Protein AF-A0A958R4K8-F1 (afdb_monomer)

Solvent-accessible surface area (backbone atoms only — not comparable to full-atom values): 10611 Å² total; per-residue (Å²): 131,87,79,42,41,36,29,40,21,51,56,88,46,63,54,36,25,43,42,37,72,77,42,70,86,44,45,66,42,22,68,93,76,75,26,46,54,85,38,70,68,28,29,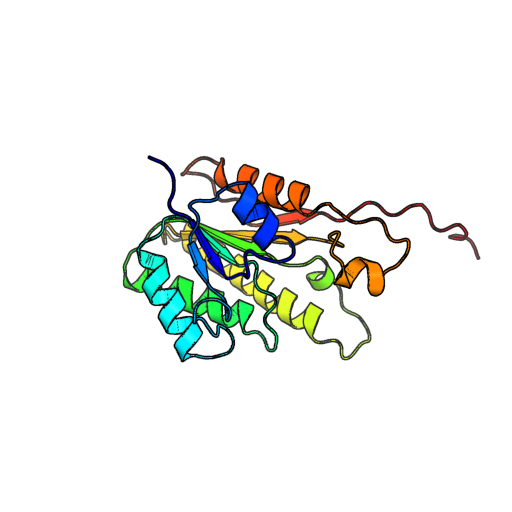50,56,48,24,62,58,48,70,83,32,42,33,39,36,42,62,52,92,54,67,93,43,26,49,43,51,37,50,51,51,29,49,49,49,27,56,77,65,72,43,57,39,38,38,40,38,65,51,31,53,58,39,77,61,90,64,104,60,92,68,56,64,35,56,40,32,34,52,34,50,53,49,40,55,53,47,33,54,42,29,79,71,66,56,50,37,37,32,27,34,36,24,38,40,53,50,59,36,77,70,45,46,72,76,44,68,94,60,53,49,34,53,36,60,58,56,44,52,53,50,51,55,60,68,69,49,56,91,96,56,74,65,58,66,50,80,51,65,46,76,65,78,80,69,97,69,88,85,125

Radius of gyration: 16.86 Å; Cα contacts (8 Å, |Δi|>4): 312; chains: 1; bounding box: 53×29×42 Å

Nearest PDB structures (foldseek):
  3imf-assembly1_C  TM=7.516E-01  e=1.349E-07  Bacillus anthracis str. 'Ames Ancestor'
  3pk0-assembly1_C  TM=7.160E-01  e=5.623E-07  Mycolicibacterium smegmatis MC2 155
  5g4l-assembly1_A  TM=7.200E-01  e=9.239E-07  Clostridium sp.
  4tkl-assembly1_A-2  TM=6.987E-01  e=1.945E-06  Sphingomonas sp. A1
  4w7i-assembly2_D  TM=6.850E-01  e=6.325E-06  Sphingomonas sp. A1

pLDDT: mean 93.38, std 8.93, range [40.09, 98.81]

Mean predicted aligned error: 4.01 Å

Structure (mmCIF, N/CA/C/O backbone):
data_AF-A0A958R4K8-F1
#
_entry.id   AF-A0A958R4K8-F1
#
loop_
_atom_site.group_PDB
_atom_site.id
_atom_site.type_symbol
_atom_site.label_atom_id
_atom_site.label_alt_id
_atom_site.label_comp_id
_atom_site.label_asym_id
_atom_site.label_entity_id
_atom_site.label_seq_id
_atom_site.pdbx_PDB_ins_code
_atom_site.Ca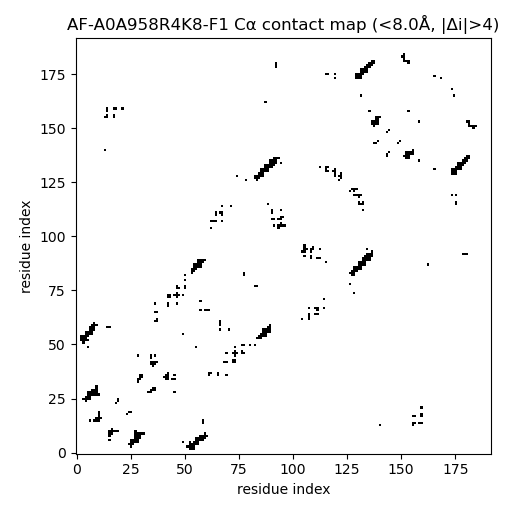rtn_x
_atom_site.Cartn_y
_atom_site.Cartn_z
_atom_site.occupancy
_atom_site.B_iso_or_equiv
_atom_site.auth_seq_id
_atom_site.auth_comp_id
_atom_site.auth_asym_id
_atom_site.auth_atom_id
_atom_site.pdbx_PDB_model_num
ATOM 1 N N . MET A 1 1 ? -11.692 -14.041 14.923 1.00 47.00 1 MET A N 1
ATOM 2 C CA . MET A 1 1 ? -12.595 -13.513 13.875 1.00 47.00 1 MET A CA 1
ATOM 3 C C . MET A 1 1 ? -11.749 -13.258 12.638 1.00 47.00 1 MET A C 1
ATOM 5 O O . MET A 1 1 ? -10.601 -12.874 12.815 1.00 47.00 1 MET A O 1
ATOM 9 N N . SER A 1 2 ? -12.251 -13.529 11.430 1.00 68.69 2 SER A N 1
ATOM 10 C CA . SER A 1 2 ? -11.503 -13.197 10.205 1.00 68.69 2 SER A CA 1
ATOM 11 C C . SER A 1 2 ? -11.402 -11.674 10.070 1.00 68.69 2 SER A C 1
ATOM 13 O O . SER A 1 2 ? -12.409 -10.993 10.259 1.00 68.69 2 SER A O 1
ATOM 15 N N . SER A 1 3 ? -10.205 -11.144 9.805 1.00 86.75 3 SER A N 1
ATOM 16 C CA . SER A 1 3 ? -9.972 -9.702 9.638 1.00 86.75 3 SER A CA 1
ATOM 17 C C . SER A 1 3 ? -10.635 -9.218 8.348 1.00 86.75 3 SER A C 1
ATOM 19 O O . SER A 1 3 ? -10.407 -9.797 7.287 1.00 86.75 3 SER A O 1
ATOM 21 N N . LYS A 1 4 ? -11.443 -8.154 8.411 1.00 97.12 4 LYS A N 1
ATOM 22 C CA . LYS A 1 4 ? -12.044 -7.560 7.209 1.00 97.12 4 LYS A CA 1
ATOM 23 C C . LYS A 1 4 ? -11.002 -6.734 6.458 1.00 97.12 4 LYS A C 1
ATOM 25 O O . LYS A 1 4 ? -10.449 -5.782 7.014 1.00 97.12 4 LYS A O 1
ATOM 30 N N . ILE A 1 5 ? -10.767 -7.066 5.188 1.00 98.50 5 ILE A N 1
ATOM 31 C CA . ILE A 1 5 ? -9.756 -6.422 4.340 1.00 98.50 5 ILE A CA 1
ATOM 32 C C . ILE A 1 5 ? -10.428 -5.562 3.262 1.00 98.50 5 ILE A C 1
ATOM 34 O O . ILE A 1 5 ? -11.250 -6.059 2.492 1.00 98.50 5 ILE A O 1
ATOM 38 N N . LEU A 1 6 ? -10.027 -4.293 3.177 1.00 98.69 6 LEU A N 1
ATOM 39 C CA . LEU A 1 6 ? -10.308 -3.399 2.053 1.00 98.69 6 LEU A CA 1
ATOM 40 C C . LEU A 1 6 ? -9.040 -3.199 1.221 1.00 98.69 6 LEU A C 1
ATOM 42 O O . LEU A 1 6 ? -7.966 -2.936 1.755 1.00 98.69 6 LEU A O 1
ATOM 46 N N . VAL A 1 7 ? -9.150 -3.272 -0.101 1.00 98.62 7 VAL A N 1
ATOM 47 C CA . VAL A 1 7 ? -8.019 -3.138 -1.019 1.00 98.62 7 VAL A CA 1
ATOM 48 C C . VAL A 1 7 ? -8.287 -2.047 -2.039 1.00 98.62 7 VAL A C 1
ATOM 50 O O . VAL A 1 7 ? -9.156 -2.173 -2.898 1.00 98.62 7 VAL A O 1
ATOM 53 N N . ALA A 1 8 ? -7.476 -0.992 -2.014 1.00 98.31 8 ALA A N 1
ATOM 54 C CA . ALA A 1 8 ? -7.425 -0.031 -3.107 1.00 98.31 8 ALA A CA 1
ATOM 55 C C . ALA A 1 8 ? -6.679 -0.673 -4.284 1.00 98.31 8 ALA A C 1
ATOM 57 O O . ALA A 1 8 ? -5.444 -0.632 -4.346 1.00 98.31 8 ALA A O 1
ATOM 58 N N . GLY A 1 9 ? -7.401 -1.257 -5.237 1.00 96.06 9 GLY A N 1
ATOM 59 C CA . GLY A 1 9 ? -6.822 -1.939 -6.392 1.00 96.06 9 GLY A CA 1
ATOM 60 C C . GLY A 1 9 ? -7.858 -2.671 -7.241 1.00 96.06 9 GLY A C 1
ATOM 61 O O . GLY A 1 9 ? -8.958 -2.977 -6.797 1.00 96.06 9 GLY A O 1
ATOM 62 N N . ASN A 1 10 ? -7.500 -2.965 -8.492 1.00 95.12 10 ASN A N 1
ATOM 63 C CA . ASN A 1 10 ? -8.354 -3.735 -9.395 1.00 95.12 10 ASN A CA 1
ATOM 64 C C . ASN A 1 10 ? -8.052 -5.236 -9.258 1.00 95.12 10 ASN A C 1
ATOM 66 O O . ASN A 1 10 ? -7.004 -5.687 -9.720 1.00 95.12 10 ASN A O 1
ATOM 70 N N . PHE A 1 11 ? -8.991 -6.008 -8.703 1.00 95.44 11 PHE A N 1
ATOM 71 C CA . PHE A 1 11 ? -8.872 -7.461 -8.485 1.00 95.44 11 PHE A CA 1
ATOM 72 C C . PHE A 1 11 ? -8.636 -8.293 -9.762 1.00 95.44 11 PHE A C 1
ATOM 74 O O . PHE A 1 11 ? -8.364 -9.487 -9.694 1.00 95.44 11 PHE A O 1
ATOM 81 N N . LYS A 1 12 ? -8.728 -7.689 -10.950 1.00 93.94 12 LYS A N 1
ATOM 82 C CA . LYS A 1 12 ? -8.478 -8.365 -12.231 1.00 93.94 12 LYS A CA 1
ATOM 83 C C . LYS A 1 12 ? -7.026 -8.274 -12.712 1.00 93.94 12 LYS A C 1
ATOM 85 O O . LYS A 1 12 ? -6.715 -8.833 -13.758 1.00 93.94 12 LYS A O 1
ATOM 90 N N . TYR A 1 13 ? -6.142 -7.546 -12.019 1.00 91.69 13 TYR A N 1
ATOM 91 C CA . TYR A 1 13 ? -4.782 -7.308 -12.511 1.00 91.69 13 TYR A CA 1
ATOM 92 C C . TYR A 1 13 ? -3.707 -7.278 -11.417 1.00 91.69 13 TYR A C 1
ATOM 94 O O . TYR A 1 13 ? -3.916 -6.765 -10.318 1.00 91.69 13 TYR A O 1
ATOM 102 N N . GLY A 1 14 ? -2.511 -7.762 -11.768 1.00 93.88 14 GLY A N 1
ATOM 103 C CA . GLY A 1 14 ? -1.293 -7.617 -10.971 1.00 93.88 14 GLY A CA 1
ATOM 104 C C . GLY A 1 14 ? -1.414 -8.197 -9.561 1.00 93.88 14 GLY A C 1
ATOM 105 O O . GLY A 1 14 ? -2.014 -9.249 -9.358 1.00 93.88 14 GLY A O 1
ATOM 106 N N . ILE A 1 15 ? -0.840 -7.493 -8.585 1.00 96.81 15 ILE A N 1
ATOM 107 C CA . ILE A 1 15 ? -0.823 -7.925 -7.180 1.00 96.81 15 ILE A CA 1
ATOM 108 C C . ILE A 1 15 ? -2.244 -7.986 -6.601 1.00 96.81 15 ILE A C 1
ATOM 110 O O . ILE A 1 15 ? -2.558 -8.926 -5.885 1.00 96.81 15 ILE A O 1
ATOM 114 N N . ALA A 1 16 ? -3.137 -7.061 -6.969 1.00 97.00 16 ALA A N 1
ATOM 115 C CA . ALA A 1 16 ? -4.522 -7.060 -6.492 1.00 97.00 16 ALA A CA 1
ATOM 116 C C . ALA A 1 16 ? -5.304 -8.316 -6.919 1.00 97.00 16 ALA A C 1
ATOM 118 O O . ALA A 1 16 ? -6.137 -8.800 -6.160 1.00 97.00 16 ALA A O 1
ATOM 119 N N . SER A 1 17 ? -5.010 -8.885 -8.091 1.00 96.88 17 SER A N 1
ATOM 120 C CA . SER A 1 17 ? -5.589 -10.176 -8.487 1.00 96.88 17 SER A CA 1
ATOM 121 C C . SER A 1 17 ? -5.089 -11.335 -7.639 1.00 96.88 17 SER A C 1
ATOM 123 O O . SER A 1 17 ? -5.855 -12.232 -7.307 1.00 96.88 17 SER A O 1
ATOM 125 N N . GLU A 1 18 ? -3.821 -11.306 -7.247 1.00 98.06 18 GLU A N 1
ATOM 126 C CA . GLU A 1 18 ? -3.263 -12.336 -6.378 1.00 98.06 18 GLU A CA 1
ATOM 127 C C . GLU A 1 18 ? -3.791 -12.221 -4.941 1.00 98.06 18 GLU A C 1
ATOM 129 O O . GLU A 1 18 ? -4.107 -13.233 -4.324 1.00 98.06 18 GLU A O 1
ATOM 134 N N . ILE A 1 19 ? -3.995 -10.994 -4.449 1.00 98.06 19 ILE A N 1
ATOM 135 C CA . ILE A 1 19 ? -4.700 -10.735 -3.187 1.00 98.06 19 ILE A CA 1
ATOM 136 C C . ILE A 1 19 ? -6.108 -11.340 -3.240 1.00 98.06 19 ILE A C 1
ATOM 138 O O . ILE A 1 19 ? -6.498 -12.008 -2.294 1.00 98.06 19 ILE A O 1
ATOM 142 N N . PHE A 1 20 ? -6.854 -11.164 -4.337 1.00 97.69 20 PHE A N 1
ATOM 143 C CA . PHE A 1 20 ? -8.202 -11.734 -4.473 1.00 97.69 20 PHE A CA 1
ATOM 144 C C . PHE A 1 20 ? -8.206 -13.268 -4.442 1.00 97.69 20 PHE A C 1
ATOM 146 O O . PHE A 1 20 ? -9.131 -13.868 -3.912 1.00 97.69 20 PHE A O 1
ATOM 153 N N . LYS A 1 21 ? -7.165 -13.927 -4.966 1.00 98.00 21 LYS A N 1
ATOM 154 C CA . LYS A 1 21 ? -7.033 -15.389 -4.843 1.00 98.00 21 LYS A CA 1
ATOM 155 C C . LYS A 1 21 ? -6.769 -15.826 -3.400 1.00 98.00 21 LYS A C 1
ATOM 157 O O . LYS A 1 21 ? -7.249 -16.882 -3.005 1.00 98.00 21 LYS A O 1
ATOM 162 N N . ARG A 1 22 ? -5.981 -15.047 -2.644 1.00 97.62 22 ARG A N 1
ATOM 163 C CA . ARG A 1 22 ? -5.622 -15.338 -1.244 1.00 97.62 22 ARG A CA 1
ATOM 164 C C . ARG A 1 22 ? -6.769 -15.043 -0.275 1.00 97.62 22 ARG A C 1
ATOM 166 O O . ARG A 1 22 ? -7.017 -15.854 0.606 1.00 97.62 22 ARG A O 1
ATOM 173 N N . TRP A 1 23 ? -7.459 -13.922 -0.469 1.00 97.62 23 TRP A N 1
ATOM 174 C CA . TRP A 1 23 ? -8.594 -13.460 0.336 1.00 97.62 23 TRP A CA 1
ATOM 175 C C . TRP A 1 23 ? -9.772 -13.082 -0.584 1.00 97.62 23 TRP A C 1
ATOM 177 O O . TRP A 1 23 ? -9.965 -11.896 -0.881 1.00 97.62 23 TRP A O 1
ATOM 187 N N . PRO A 1 24 ? -10.546 -14.065 -1.089 1.00 96.88 24 PRO A N 1
ATOM 188 C CA . PRO A 1 24 ? -11.672 -13.822 -2.002 1.00 96.88 24 PRO A CA 1
ATOM 189 C C . PRO A 1 24 ? -12.791 -12.956 -1.412 1.00 96.88 24 PRO A C 1
ATOM 191 O O . PRO A 1 24 ? -13.550 -12.331 -2.150 1.00 96.88 24 PRO A O 1
ATOM 194 N N . GLU A 1 25 ? -12.898 -12.919 -0.087 1.00 96.75 25 GLU A N 1
ATOM 195 C CA . GLU A 1 25 ? -13.848 -12.117 0.678 1.00 96.75 25 GLU A CA 1
ATOM 196 C C . GLU A 1 25 ? -13.418 -10.654 0.862 1.00 96.75 25 GLU A C 1
ATOM 198 O O . GLU A 1 25 ? -14.209 -9.844 1.352 1.00 96.75 25 GLU A O 1
ATOM 203 N N . ALA A 1 26 ? -12.181 -10.298 0.492 1.00 97.75 26 ALA A N 1
ATOM 204 C CA . ALA A 1 26 ? -11.704 -8.926 0.593 1.00 97.75 26 ALA A CA 1
ATOM 205 C C . ALA A 1 26 ? -12.519 -7.994 -0.314 1.00 97.75 26 ALA A C 1
ATOM 207 O O . ALA A 1 26 ? -12.847 -8.316 -1.459 1.00 97.75 26 ALA A O 1
ATOM 208 N N . HIS A 1 27 ? -12.811 -6.796 0.184 1.00 98.00 27 HIS A N 1
ATOM 209 C CA . HIS A 1 27 ? -13.464 -5.773 -0.616 1.00 98.00 27 HIS A CA 1
ATOM 210 C C . HIS A 1 27 ? -12.418 -5.043 -1.453 1.00 98.00 27 HIS A C 1
ATOM 212 O O . HIS A 1 27 ? -11.388 -4.619 -0.939 1.00 98.00 27 HIS A O 1
ATOM 218 N N . PHE A 1 28 ? -12.677 -4.857 -2.742 1.00 97.94 28 PHE A N 1
ATOM 219 C CA . PHE A 1 28 ? -11.787 -4.112 -3.631 1.00 97.94 28 PHE A CA 1
ATOM 220 C C . PHE A 1 28 ? -12.424 -2.780 -3.981 1.00 97.94 28 PHE A C 1
ATOM 222 O O . PHE A 1 28 ? -13.632 -2.713 -4.143 1.00 97.94 28 PHE A O 1
ATOM 229 N N . ALA A 1 29 ? -11.630 -1.734 -4.149 1.00 97.50 29 ALA A N 1
ATOM 230 C CA . ALA A 1 29 ? -12.087 -0.437 -4.623 1.00 97.50 29 ALA A CA 1
ATOM 231 C C . ALA A 1 29 ? -11.216 0.005 -5.796 1.00 97.50 29 ALA A C 1
ATOM 233 O O . ALA A 1 29 ? -9.997 0.161 -5.679 1.00 97.50 29 ALA A O 1
ATOM 234 N N . SER A 1 30 ? -11.844 0.182 -6.954 1.00 95.50 30 SER A N 1
ATOM 235 C CA . SER A 1 30 ? -11.218 0.740 -8.145 1.00 95.50 30 SER A CA 1
ATOM 236 C C . SER A 1 30 ? -12.273 1.276 -9.114 1.00 95.50 30 SER A C 1
ATOM 238 O O . SER A 1 30 ? -13.477 1.165 -8.895 1.00 95.50 30 SER A O 1
ATOM 240 N N . ARG A 1 31 ? -11.839 1.801 -10.261 1.00 94.44 31 ARG A N 1
ATOM 241 C CA . ARG A 1 31 ? -12.773 2.292 -11.285 1.00 94.44 31 ARG A CA 1
ATOM 242 C C . ARG A 1 31 ? -13.732 1.208 -11.794 1.00 94.44 31 ARG A C 1
ATOM 244 O O . ARG A 1 31 ? -14.814 1.546 -12.253 1.00 94.44 31 ARG A O 1
ATOM 251 N N . SER A 1 32 ? -13.369 -0.078 -11.704 1.00 91.88 32 SER A N 1
ATOM 252 C CA . SER A 1 32 ? -14.234 -1.180 -12.152 1.00 91.88 32 SER A CA 1
ATOM 253 C C . SER A 1 32 ? -15.476 -1.391 -11.282 1.00 91.88 32 SER A C 1
ATOM 255 O O . SER A 1 32 ? -16.382 -2.098 -11.712 1.00 91.88 32 SER A O 1
ATOM 257 N N . ASN A 1 33 ? -15.531 -0.789 -10.093 1.00 91.62 33 ASN A N 1
ATOM 258 C CA . ASN A 1 33 ? -16.677 -0.856 -9.191 1.00 91.62 33 ASN A CA 1
ATOM 259 C C . ASN A 1 33 ? -17.033 0.503 -8.569 1.00 91.62 33 ASN A C 1
ATOM 261 O O . ASN A 1 33 ? -17.572 0.562 -7.470 1.00 91.62 33 ASN A O 1
ATOM 265 N N . GLY A 1 34 ? -16.758 1.590 -9.298 1.00 92.00 34 GLY A N 1
ATOM 266 C CA . GLY A 1 34 ? -17.275 2.924 -8.979 1.00 92.00 34 GLY A CA 1
ATOM 267 C C . GLY A 1 34 ? -16.337 3.843 -8.194 1.00 92.00 34 GLY A C 1
ATOM 268 O O . GLY A 1 34 ? -16.678 5.005 -8.004 1.00 92.00 34 GLY A O 1
ATOM 269 N N . PHE A 1 35 ? -15.143 3.388 -7.803 1.00 94.50 35 PHE A N 1
ATOM 270 C CA . PHE A 1 35 ? -14.176 4.222 -7.080 1.00 94.50 35 PHE A CA 1
ATOM 271 C C . PHE A 1 35 ? -13.128 4.823 -8.024 1.00 94.50 35 PHE A C 1
ATOM 273 O O . PHE A 1 35 ? -12.186 4.142 -8.444 1.00 94.50 35 PHE A O 1
ATOM 280 N N . ASP A 1 36 ? -13.233 6.120 -8.330 1.00 96.56 36 ASP A N 1
ATOM 281 C CA . ASP A 1 36 ? -12.127 6.850 -8.961 1.00 96.56 36 ASP A CA 1
ATOM 282 C C . ASP A 1 36 ? -11.207 7.496 -7.922 1.00 96.56 36 ASP A C 1
ATOM 284 O O . ASP A 1 36 ? -11.331 8.669 -7.569 1.00 96.56 36 ASP A O 1
ATOM 288 N N . LEU A 1 37 ? -10.222 6.714 -7.484 1.00 97.25 37 LEU A N 1
ATOM 289 C CA . LEU A 1 37 ? -9.229 7.113 -6.485 1.00 97.25 37 LEU A CA 1
ATOM 290 C C . LEU A 1 37 ? -8.269 8.229 -6.964 1.00 97.25 37 LEU A C 1
ATOM 292 O O . LEU A 1 37 ? -7.408 8.662 -6.202 1.00 97.25 37 LEU A O 1
ATOM 296 N N . ASN A 1 38 ? -8.376 8.705 -8.215 1.00 96.44 38 ASN A N 1
ATOM 297 C CA . ASN A 1 38 ? -7.652 9.903 -8.671 1.00 96.44 38 ASN A CA 1
ATOM 298 C C . ASN A 1 38 ? -8.386 11.214 -8.373 1.00 96.44 38 ASN A C 1
ATOM 300 O O . ASN A 1 38 ? -7.840 12.279 -8.660 1.00 96.44 38 ASN A O 1
ATOM 304 N N . THR A 1 39 ? -9.609 11.138 -7.854 1.00 96.88 39 THR A N 1
ATOM 305 C CA . THR A 1 39 ? -10.436 12.297 -7.512 1.00 96.88 39 THR A CA 1
ATOM 306 C C . THR A 1 39 ? -10.560 12.420 -6.002 1.00 96.88 39 THR A C 1
ATOM 308 O O . THR A 1 39 ? -10.582 11.407 -5.308 1.00 96.88 39 THR A O 1
ATOM 311 N N . GLU A 1 40 ? -10.691 13.647 -5.505 1.00 96.81 40 GLU A N 1
ATOM 312 C CA . GLU A 1 40 ? -10.948 13.920 -4.086 1.00 96.81 40 GLU A CA 1
ATOM 313 C C . GLU A 1 40 ? -12.193 13.170 -3.600 1.00 96.81 40 GLU A C 1
ATOM 315 O O . GLU A 1 40 ? -12.109 12.379 -2.668 1.00 96.81 40 GLU A O 1
ATOM 320 N N . LYS A 1 41 ? -13.307 13.274 -4.337 1.00 97.44 41 LYS A N 1
ATOM 321 C CA . LYS A 1 41 ? -14.539 12.537 -4.029 1.00 97.44 41 LYS A CA 1
ATOM 322 C C . LYS A 1 41 ? -14.302 11.027 -3.899 1.00 97.44 41 LYS A C 1
ATOM 324 O O . LYS A 1 41 ? -14.771 10.416 -2.949 1.00 97.44 41 LYS A O 1
ATOM 329 N N . GLY A 1 42 ? -13.592 10.410 -4.846 1.00 97.81 42 GLY A N 1
ATOM 330 C CA . GLY A 1 42 ? -13.331 8.970 -4.791 1.00 97.81 42 GLY A CA 1
ATOM 331 C C . GLY A 1 42 ? -12.390 8.570 -3.653 1.00 97.81 42 GLY A C 1
ATOM 332 O O . GLY A 1 42 ? -12.517 7.466 -3.126 1.00 97.81 42 GLY A O 1
ATOM 333 N N . GLN A 1 43 ? -11.472 9.456 -3.253 1.00 98.38 43 GLN A N 1
ATOM 334 C CA . GLN A 1 43 ? -10.627 9.267 -2.072 1.00 98.38 43 GLN A CA 1
ATOM 335 C C . GLN A 1 43 ? -11.452 9.381 -0.782 1.00 98.38 43 GLN A C 1
ATOM 337 O O . GLN A 1 43 ? -11.286 8.543 0.099 1.00 98.38 43 GLN A O 1
ATOM 342 N N . ASP A 1 44 ? -12.378 10.336 -0.697 1.00 98.44 44 ASP A N 1
ATOM 343 C CA . ASP A 1 44 ? -13.291 10.497 0.441 1.00 98.44 44 ASP A CA 1
ATOM 344 C C . ASP A 1 44 ? -14.262 9.327 0.578 1.00 98.44 44 ASP A C 1
ATOM 346 O O . ASP A 1 44 ? -14.459 8.807 1.675 1.00 98.44 44 ASP A O 1
ATOM 350 N N . ASP A 1 45 ? -14.864 8.889 -0.531 1.00 98.31 45 ASP A N 1
ATOM 351 C CA . ASP A 1 45 ? -15.762 7.734 -0.546 1.00 98.31 45 ASP A CA 1
ATOM 352 C C . ASP A 1 45 ? -15.018 6.473 -0.069 1.00 98.31 45 ASP A C 1
ATOM 354 O O . ASP A 1 45 ? -15.553 5.686 0.714 1.00 98.31 45 ASP A O 1
ATOM 358 N N . PHE A 1 46 ? -13.765 6.290 -0.504 1.00 98.56 46 PHE A N 1
ATOM 359 C CA . PHE A 1 46 ? -12.916 5.188 -0.052 1.00 98.56 46 PHE A CA 1
ATOM 360 C C . PHE A 1 46 ? -12.566 5.301 1.437 1.00 98.56 46 PHE A C 1
ATOM 362 O O . PHE A 1 46 ? -12.678 4.314 2.165 1.00 98.56 46 PHE A O 1
ATOM 369 N N . ALA A 1 47 ? -12.162 6.487 1.902 1.00 98.56 47 ALA A N 1
ATOM 370 C CA . ALA A 1 47 ? -11.819 6.732 3.300 1.00 98.56 47 ALA A CA 1
ATOM 371 C C . ALA A 1 47 ? -13.018 6.460 4.223 1.00 98.56 47 ALA A C 1
ATOM 373 O O . ALA A 1 47 ? -12.871 5.758 5.223 1.00 98.56 47 ALA A O 1
ATOM 374 N N . ARG A 1 48 ? -14.220 6.902 3.835 1.00 98.38 48 ARG A N 1
ATOM 375 C CA . ARG A 1 48 ? -15.472 6.595 4.545 1.00 98.38 48 ARG A CA 1
ATOM 376 C C . ARG A 1 48 ? -15.750 5.105 4.606 1.00 98.38 48 ARG A C 1
ATOM 378 O O . ARG A 1 48 ? -16.015 4.597 5.682 1.00 98.38 48 ARG A O 1
ATOM 385 N N . LEU A 1 49 ? -15.654 4.404 3.477 1.00 98.19 49 LEU A N 1
ATOM 386 C CA . LEU A 1 49 ? -15.863 2.956 3.433 1.00 98.19 49 LEU A CA 1
ATOM 387 C C . LEU A 1 49 ? -14.860 2.208 4.324 1.00 98.19 49 LEU A C 1
ATOM 389 O O . LEU A 1 49 ? -15.194 1.200 4.938 1.00 98.19 49 LEU A O 1
ATOM 393 N N . SER A 1 50 ? -13.619 2.689 4.394 1.00 98.50 50 SER A N 1
ATOM 394 C CA . SER A 1 50 ? -12.528 1.979 5.062 1.00 98.50 50 SER A CA 1
ATOM 395 C C . SER A 1 50 ? -12.719 1.773 6.565 1.00 98.50 50 SER A C 1
ATOM 397 O O . SER A 1 50 ? -12.111 0.860 7.118 1.00 98.50 50 SER A O 1
ATOM 399 N N . VAL A 1 51 ? -13.568 2.563 7.229 1.00 97.88 51 VAL A N 1
ATOM 400 C CA . VAL A 1 51 ? -13.804 2.451 8.681 1.00 97.88 51 VAL A CA 1
ATOM 401 C C . VAL A 1 51 ? -14.520 1.154 9.069 1.00 97.88 51 VAL A C 1
ATOM 403 O O . VAL A 1 51 ? -14.377 0.697 10.201 1.00 97.88 51 VAL A O 1
ATOM 406 N N . ASP A 1 52 ? -15.212 0.516 8.120 1.00 97.94 52 ASP A N 1
ATOM 407 C CA . ASP A 1 52 ? -15.893 -0.771 8.311 1.00 97.94 52 ASP A CA 1
ATOM 408 C C . ASP A 1 52 ? -14.938 -1.981 8.250 1.00 97.94 52 ASP A C 1
ATOM 410 O O . ASP A 1 52 ? -15.362 -3.135 8.401 1.00 97.94 52 ASP A O 1
ATOM 414 N N . PHE A 1 53 ? -13.646 -1.729 8.012 1.00 98.44 53 PHE A N 1
ATOM 415 C CA . PHE A 1 53 ? -12.610 -2.736 7.803 1.00 98.44 53 PHE A CA 1
ATOM 416 C C . PHE A 1 53 ? -11.514 -2.652 8.871 1.00 98.44 53 PHE A C 1
ATOM 418 O O . PHE A 1 53 ? -11.275 -1.622 9.501 1.00 98.44 53 PHE A O 1
ATOM 425 N N . ASP A 1 54 ? -10.815 -3.762 9.084 1.00 97.75 54 ASP A N 1
ATOM 426 C CA . ASP A 1 54 ? -9.718 -3.854 10.055 1.00 97.75 54 ASP A CA 1
ATOM 427 C C . ASP A 1 54 ? -8.363 -3.572 9.403 1.00 97.75 54 ASP A C 1
ATOM 429 O O . ASP A 1 54 ? -7.439 -3.056 10.039 1.00 97.75 54 ASP A O 1
ATOM 433 N N . THR A 1 55 ? -8.260 -3.912 8.117 1.00 98.06 55 THR A N 1
ATOM 434 C CA . THR A 1 55 ? -7.047 -3.796 7.315 1.00 98.06 55 THR A CA 1
ATOM 435 C C . THR A 1 55 ? -7.341 -3.076 6.006 1.00 98.06 55 THR A C 1
ATOM 437 O O . THR A 1 55 ? -8.288 -3.429 5.303 1.00 98.06 55 THR A O 1
ATOM 440 N N . VAL A 1 56 ? -6.474 -2.133 5.630 1.00 98.75 56 VAL A N 1
ATOM 441 C CA . VAL A 1 56 ? -6.495 -1.498 4.305 1.00 98.75 56 VAL A CA 1
ATOM 442 C C . VAL A 1 56 ? -5.194 -1.776 3.557 1.00 98.75 56 VAL A C 1
ATOM 444 O O . VAL A 1 56 ? -4.107 -1.483 4.051 1.00 98.75 56 VAL A O 1
ATOM 447 N N . ILE A 1 57 ? -5.286 -2.318 2.343 1.00 98.75 57 ILE A N 1
ATOM 448 C CA . ILE A 1 57 ? -4.137 -2.569 1.466 1.00 98.75 57 ILE A CA 1
ATOM 449 C C . ILE A 1 57 ? -4.161 -1.579 0.297 1.00 98.75 57 ILE A C 1
ATOM 451 O O . ILE A 1 57 ? -5.040 -1.613 -0.566 1.00 98.75 57 ILE A O 1
ATOM 455 N N . PHE A 1 58 ? -3.148 -0.720 0.215 1.00 98.56 58 PHE A N 1
ATOM 456 C CA . PHE A 1 58 ? -2.988 0.251 -0.864 1.00 98.56 58 PHE A CA 1
ATOM 457 C C . PHE A 1 58 ? -2.117 -0.328 -1.982 1.00 98.56 58 PHE A C 1
ATOM 459 O O . PHE A 1 58 ? -0.893 -0.187 -1.978 1.00 98.56 58 PHE A O 1
ATOM 466 N N . CYS A 1 59 ? -2.764 -0.970 -2.958 1.00 95.19 59 CYS A N 1
ATOM 467 C CA . CYS A 1 59 ? -2.130 -1.657 -4.092 1.00 95.19 59 CYS A CA 1
ATOM 468 C C . CYS A 1 59 ? -2.292 -0.898 -5.435 1.00 95.19 59 CYS A C 1
ATOM 470 O O . CYS A 1 59 ? -1.870 -1.367 -6.495 1.00 95.19 59 CYS A O 1
ATOM 472 N N . SER A 1 60 ? -2.921 0.279 -5.429 1.00 91.25 60 SER A N 1
ATOM 473 C CA . SER A 1 60 ? -3.232 1.030 -6.649 1.00 91.25 60 SER A CA 1
ATOM 474 C C . SER A 1 60 ? -2.026 1.780 -7.206 1.00 91.25 60 SER A C 1
ATOM 476 O O . SER A 1 60 ? -1.290 2.440 -6.480 1.00 91.25 60 SER A O 1
ATOM 478 N N . THR A 1 61 ? -1.865 1.745 -8.532 1.00 87.00 61 THR A N 1
ATOM 479 C CA . THR A 1 61 ? -0.913 2.613 -9.242 1.00 87.00 61 THR A CA 1
ATOM 480 C C . THR A 1 61 ? -1.614 3.913 -9.623 1.00 87.00 61 THR A C 1
ATOM 482 O O . THR A 1 61 ? -2.211 4.017 -10.695 1.00 87.00 61 THR A O 1
ATOM 485 N N . LEU A 1 62 ? -1.573 4.891 -8.721 1.00 93.19 62 LEU A N 1
ATOM 486 C CA . LEU A 1 62 ? -2.110 6.233 -8.944 1.00 93.19 62 LEU A CA 1
ATOM 487 C C . LEU A 1 62 ? -0.951 7.201 -9.200 1.00 93.19 62 LEU A C 1
ATOM 489 O O . LEU A 1 62 ? 0.109 7.061 -8.595 1.00 93.19 62 LEU A O 1
ATOM 493 N N . ARG A 1 63 ? -1.141 8.149 -10.121 1.00 91.38 63 ARG A N 1
ATOM 494 C CA . ARG A 1 63 ? -0.127 9.154 -10.497 1.00 91.38 63 ARG A CA 1
ATOM 495 C C . ARG A 1 63 ? -0.360 10.460 -9.740 1.00 91.38 63 ARG A C 1
ATOM 497 O O . ARG A 1 63 ? -1.415 10.624 -9.136 1.00 91.38 63 ARG A O 1
ATOM 504 N N . ARG A 1 64 ? 0.570 11.416 -9.835 1.00 94.56 64 ARG A N 1
ATOM 505 C CA . ARG A 1 64 ? 0.433 12.771 -9.264 1.00 94.56 64 ARG A CA 1
ATOM 506 C C . ARG A 1 64 ? 0.211 12.746 -7.752 1.00 94.56 64 ARG A C 1
ATOM 508 O O . ARG A 1 64 ? -0.632 13.467 -7.239 1.00 94.56 64 ARG A O 1
ATOM 515 N N . PHE A 1 65 ? 0.940 11.877 -7.053 1.00 97.06 65 PHE A N 1
ATOM 516 C CA . PHE A 1 65 ? 0.831 11.689 -5.601 1.00 97.06 65 PHE A CA 1
ATOM 517 C C . PHE A 1 65 ? -0.541 11.202 -5.105 1.00 97.06 65 PHE A C 1
ATOM 519 O O . PHE A 1 65 ? -0.726 11.086 -3.899 1.00 97.06 65 PHE A O 1
ATOM 526 N N . ASN A 1 66 ? -1.478 10.818 -5.980 1.00 97.81 66 ASN A N 1
ATOM 527 C CA . ASN A 1 66 ? -2.813 10.380 -5.558 1.00 97.81 66 ASN A CA 1
ATOM 528 C C . ASN A 1 66 ? -2.794 9.158 -4.626 1.00 97.81 66 ASN A C 1
ATOM 530 O O . ASN 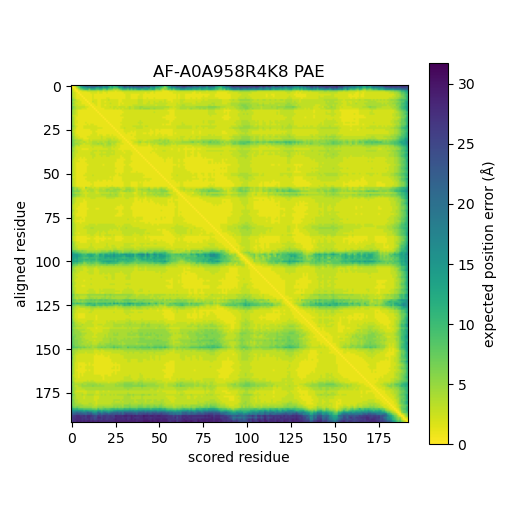A 1 66 ? -3.673 9.029 -3.787 1.00 97.81 66 ASN A O 1
ATOM 534 N N . GLN A 1 67 ? -1.793 8.272 -4.713 1.00 97.75 67 GLN A N 1
ATOM 535 C CA . GLN A 1 67 ? -1.660 7.184 -3.734 1.00 97.75 67 GLN A CA 1
ATOM 536 C C . GLN A 1 67 ? -1.270 7.719 -2.349 1.00 97.75 67 GLN A C 1
ATOM 538 O O . GLN A 1 67 ? -1.763 7.222 -1.345 1.00 97.75 67 GLN A O 1
ATOM 543 N N . THR A 1 68 ? -0.407 8.734 -2.297 1.00 98.31 68 THR A N 1
ATOM 544 C CA . THR A 1 68 ? -0.015 9.414 -1.058 1.00 98.31 68 THR A CA 1
ATOM 545 C C . THR A 1 68 ? -1.206 10.146 -0.444 1.00 98.31 68 THR A C 1
ATOM 547 O O . THR A 1 68 ? -1.468 9.966 0.739 1.00 98.31 68 THR A O 1
ATOM 550 N N . LEU A 1 69 ? -1.961 10.896 -1.254 1.00 98.50 69 LEU A N 1
ATOM 551 C CA . LEU A 1 69 ? -3.167 11.607 -0.813 1.00 98.50 69 LEU A CA 1
ATOM 552 C C . LEU A 1 69 ? -4.250 10.641 -0.321 1.00 98.50 69 LEU A C 1
ATOM 554 O O . LEU A 1 69 ? -4.812 10.843 0.746 1.00 98.50 69 LEU A O 1
ATOM 558 N N . LEU A 1 70 ? -4.472 9.531 -1.032 1.00 98.75 70 LEU A N 1
ATOM 559 C CA . LEU A 1 70 ? -5.414 8.497 -0.607 1.00 98.75 70 LEU A CA 1
ATOM 560 C C . LEU A 1 70 ? -5.050 7.910 0.768 1.00 98.75 70 LEU A C 1
ATOM 562 O O . LEU A 1 70 ? -5.932 7.731 1.605 1.00 98.75 70 LEU A O 1
ATOM 566 N N . VAL A 1 71 ? -3.768 7.602 1.005 1.00 98.69 71 VAL A N 1
ATOM 567 C CA . VAL A 1 71 ? -3.296 7.067 2.296 1.00 98.69 71 VAL A CA 1
ATOM 568 C C . VAL A 1 71 ? -3.469 8.096 3.411 1.00 98.69 71 VAL A C 1
ATOM 570 O O . VAL A 1 71 ? -3.970 7.743 4.475 1.00 98.69 71 VAL A O 1
ATOM 573 N N . GLU A 1 72 ? -3.080 9.351 3.175 1.00 98.50 72 GLU A N 1
ATOM 574 C CA . GLU A 1 72 ? -3.210 10.434 4.159 1.00 98.50 72 GLU A CA 1
ATOM 575 C C . GLU A 1 72 ? -4.677 10.700 4.519 1.00 98.50 72 GLU A C 1
ATOM 577 O O . GLU A 1 72 ? -5.012 10.707 5.705 1.00 98.50 72 GLU A O 1
ATOM 582 N N . ASN A 1 73 ? -5.560 10.792 3.520 1.00 98.62 73 ASN A N 1
ATOM 583 C CA . ASN A 1 73 ? -6.985 11.027 3.733 1.00 98.62 73 ASN A CA 1
ATOM 584 C C . ASN A 1 73 ? -7.636 9.871 4.509 1.00 98.62 73 ASN A C 1
ATOM 586 O O . ASN A 1 73 ? -8.333 10.088 5.498 1.00 98.62 73 ASN A O 1
ATOM 590 N N . THR A 1 74 ? -7.344 8.623 4.119 1.00 98.81 74 THR A N 1
ATOM 591 C CA . THR A 1 74 ? -7.851 7.431 4.826 1.00 98.81 74 THR A CA 1
ATOM 592 C C . THR A 1 74 ? -7.361 7.402 6.276 1.00 98.81 74 THR A C 1
ATOM 594 O O . THR A 1 74 ? -8.141 7.119 7.183 1.00 98.81 74 THR A O 1
ATOM 597 N N . TRP A 1 75 ? -6.084 7.729 6.515 1.00 98.56 75 TRP A N 1
ATOM 598 C CA . TRP A 1 75 ? -5.519 7.778 7.864 1.00 98.56 75 TRP A CA 1
ATOM 599 C C . TRP A 1 75 ? -6.213 8.824 8.737 1.00 98.56 75 TRP A C 1
ATOM 601 O O . TRP A 1 75 ? -6.620 8.512 9.853 1.00 98.56 75 TRP A O 1
ATOM 611 N N . ARG A 1 76 ? -6.400 10.044 8.219 1.00 98.06 76 ARG A N 1
ATOM 612 C CA . ARG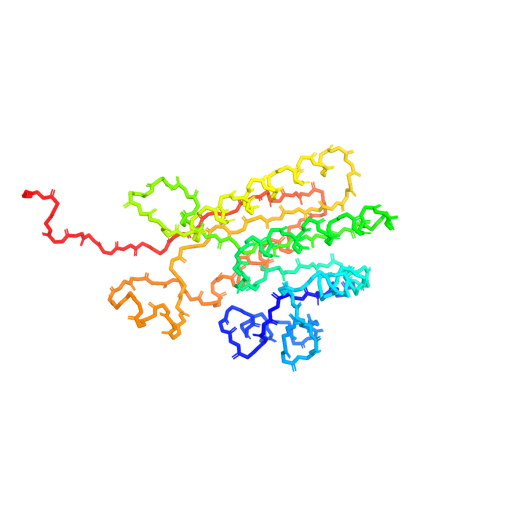 A 1 76 ? -7.104 11.114 8.938 1.00 98.06 76 ARG A CA 1
ATOM 613 C C . ARG A 1 76 ? -8.526 10.717 9.289 1.00 98.06 76 ARG A C 1
ATOM 615 O O . ARG A 1 76 ? -8.932 10.884 10.431 1.00 98.06 76 ARG A O 1
ATOM 622 N N . TYR A 1 77 ? -9.236 10.109 8.343 1.00 98.19 77 TYR A N 1
ATOM 623 C CA . TYR A 1 77 ? -10.592 9.633 8.580 1.00 98.19 77 TYR A CA 1
ATOM 624 C C . TYR A 1 77 ? -10.643 8.581 9.696 1.00 98.19 77 TYR A C 1
ATOM 626 O O . TYR A 1 77 ? -11.539 8.607 10.533 1.00 98.19 77 TYR A O 1
ATOM 634 N N . TRP A 1 78 ? -9.663 7.675 9.759 1.00 98.31 78 TRP A N 1
ATOM 635 C CA . TRP A 1 78 ? -9.567 6.705 10.851 1.00 98.31 78 TRP A CA 1
ATOM 636 C C . TRP A 1 78 ? -9.285 7.367 12.198 1.00 98.31 78 TRP A C 1
ATOM 638 O O . TRP A 1 78 ? -9.923 7.008 13.185 1.00 98.31 78 TRP A O 1
ATOM 648 N N . VAL A 1 79 ? -8.386 8.352 12.244 1.00 97.19 79 VAL A N 1
ATOM 649 C CA . VAL A 1 79 ? -8.107 9.120 13.467 1.00 97.19 79 VAL A CA 1
ATOM 650 C C . VAL A 1 79 ? -9.353 9.853 13.959 1.00 97.19 79 VAL A C 1
ATOM 652 O O . VAL A 1 79 ? -9.695 9.729 15.134 1.00 97.19 79 VAL A O 1
ATOM 655 N N . ASP A 1 80 ? -10.072 10.537 13.067 1.00 97.19 80 ASP A N 1
ATOM 656 C CA . ASP A 1 80 ? -11.296 11.277 13.401 1.00 97.19 80 ASP A CA 1
ATOM 657 C C . ASP A 1 80 ? -12.402 10.357 13.950 1.00 97.19 80 ASP A C 1
ATOM 659 O O . ASP A 1 80 ? -13.234 10.784 14.749 1.00 97.19 80 ASP A O 1
ATOM 663 N N . GLN A 1 81 ? -12.400 9.081 13.553 1.00 97.62 81 GLN A N 1
ATOM 664 C CA . GLN A 1 81 ? -13.332 8.055 14.034 1.00 97.6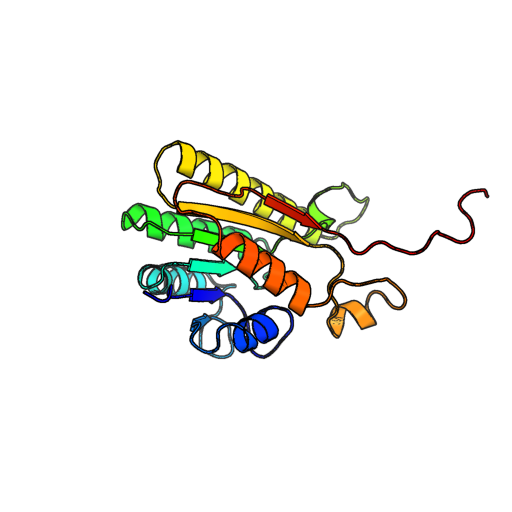2 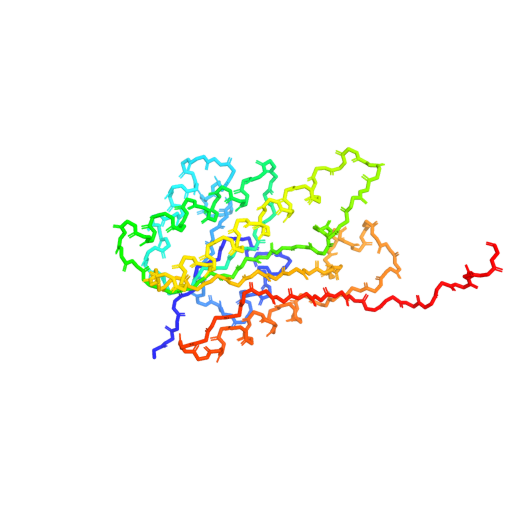81 GLN A CA 1
ATOM 665 C C . GLN A 1 81 ? -12.777 7.213 15.197 1.00 97.62 81 GLN A C 1
ATOM 667 O O . GLN A 1 81 ? -13.400 6.225 15.584 1.00 97.62 81 GLN A O 1
ATOM 672 N N . ALA A 1 82 ? -11.599 7.554 15.739 1.00 96.00 82 ALA A N 1
ATOM 673 C CA . ALA A 1 82 ? -10.874 6.752 16.732 1.00 96.00 82 ALA A CA 1
ATOM 674 C C . ALA A 1 82 ? -10.715 5.266 16.326 1.00 96.00 82 ALA A C 1
ATOM 676 O O . ALA A 1 82 ? -10.670 4.360 17.167 1.00 96.00 82 ALA A O 1
ATOM 677 N N . LYS A 1 83 ? -10.648 5.003 15.015 1.00 96.56 83 LYS A N 1
ATOM 678 C CA . LYS A 1 83 ? -10.534 3.667 14.440 1.00 96.56 83 LYS A CA 1
ATOM 679 C C . LYS A 1 83 ? -9.106 3.165 14.593 1.00 96.56 83 LYS A C 1
ATOM 681 O O . LYS A 1 83 ? -8.147 3.804 14.173 1.00 96.56 83 LYS A O 1
ATOM 686 N N . LYS A 1 84 ? -8.991 1.954 15.127 1.00 95.81 84 LYS A N 1
ATOM 687 C CA . LYS A 1 84 ? -7.743 1.192 15.179 1.00 95.81 84 LYS A CA 1
ATOM 688 C C . LYS A 1 84 ? -7.683 0.192 14.034 1.00 95.81 84 LYS A C 1
ATOM 690 O O . LYS A 1 84 ? -8.719 -0.263 13.538 1.00 95.81 84 LYS A O 1
ATOM 695 N N . GLY A 1 85 ? -6.475 -0.206 13.665 1.00 95.88 85 GLY A N 1
ATOM 696 C CA . GLY A 1 85 ? -6.263 -1.277 12.698 1.00 95.88 85 GLY A CA 1
ATOM 697 C C . GLY A 1 85 ? -4.919 -1.145 12.007 1.00 95.88 85 GLY A C 1
ATOM 698 O O . GLY A 1 85 ? -3.921 -0.783 12.634 1.00 95.88 85 GLY A O 1
ATOM 699 N N . ARG A 1 86 ? -4.875 -1.486 10.719 1.00 96.50 86 ARG A N 1
ATOM 700 C CA . ARG A 1 86 ? -3.610 -1.512 9.986 1.00 96.50 86 ARG A CA 1
ATOM 701 C C . ARG A 1 86 ? -3.718 -1.172 8.512 1.00 96.50 86 ARG A C 1
ATOM 703 O O . ARG A 1 86 ? -4.646 -1.585 7.823 1.00 96.50 86 ARG A O 1
ATOM 710 N N . PHE A 1 87 ? -2.690 -0.500 8.019 1.00 98.38 87 PHE A N 1
ATOM 711 C CA . PHE A 1 87 ? -2.474 -0.184 6.619 1.00 98.38 87 PHE A CA 1
ATOM 712 C C . PHE A 1 87 ? -1.262 -0.935 6.081 1.00 98.38 87 PHE A C 1
ATOM 714 O O . PHE A 1 87 ? -0.220 -1.014 6.728 1.00 98.38 87 PHE A O 1
ATOM 721 N N . VAL A 1 88 ? -1.387 -1.441 4.858 1.00 98.44 88 VAL A N 1
ATOM 722 C CA . VAL A 1 88 ? -0.287 -2.024 4.091 1.00 98.44 88 VAL A CA 1
ATOM 723 C C . VAL A 1 88 ? -0.146 -1.248 2.788 1.00 98.44 88 VAL A C 1
ATOM 725 O O . VAL A 1 88 ? -0.985 -1.336 1.893 1.00 98.44 88 VAL A O 1
ATOM 728 N N . CYS A 1 89 ? 0.922 -0.469 2.669 1.00 98.50 89 CYS A N 1
ATOM 729 C CA . CYS A 1 89 ? 1.154 0.439 1.554 1.00 98.50 89 CYS A CA 1
ATOM 730 C C . CYS A 1 89 ? 2.175 -0.143 0.576 1.00 98.50 89 CYS A C 1
ATOM 732 O O . CYS A 1 89 ? 3.355 -0.272 0.908 1.00 98.50 89 CYS A O 1
ATOM 734 N N . LEU A 1 90 ? 1.751 -0.443 -0.659 1.00 98.06 90 LEU A N 1
ATOM 735 C CA . LEU A 1 90 ? 2.677 -0.902 -1.693 1.00 98.06 90 LEU A CA 1
ATOM 736 C C . LEU A 1 90 ? 3.453 0.264 -2.318 1.00 98.06 90 LEU A C 1
ATOM 738 O O . LEU A 1 90 ? 2.944 1.101 -3.077 1.00 98.06 90 LEU A O 1
ATOM 742 N N . GLY A 1 91 ? 4.733 0.271 -1.985 1.00 96.88 91 GLY A N 1
ATOM 743 C CA . GLY A 1 91 ? 5.771 1.160 -2.460 1.00 96.88 91 GLY A CA 1
ATOM 744 C C . GLY A 1 91 ? 6.571 0.605 -3.627 1.00 96.88 91 GLY A C 1
ATOM 745 O O . GLY A 1 91 ? 6.114 -0.249 -4.385 1.00 96.88 91 GLY A O 1
ATOM 746 N N . SER A 1 92 ? 7.789 1.122 -3.790 1.00 95.62 92 SER A N 1
ATOM 747 C CA . SER A 1 92 ? 8.734 0.616 -4.783 1.00 95.62 92 SER A CA 1
ATOM 748 C C . SER A 1 92 ? 10.167 0.983 -4.449 1.00 95.62 92 SER A C 1
ATOM 750 O O . SER A 1 92 ? 10.425 2.111 -4.043 1.00 95.62 92 SER A O 1
ATOM 752 N N . THR A 1 93 ? 11.116 0.093 -4.736 1.00 95.44 93 THR A N 1
ATOM 753 C CA . THR A 1 93 ? 12.553 0.354 -4.523 1.00 95.44 93 THR A CA 1
ATOM 754 C C . THR A 1 93 ? 13.108 1.490 -5.386 1.00 95.44 93 THR A C 1
ATOM 756 O O . THR A 1 93 ? 14.182 2.026 -5.106 1.00 95.44 93 THR A O 1
ATOM 759 N N . ALA A 1 94 ? 12.335 1.962 -6.372 1.00 92.31 94 ALA A N 1
ATOM 760 C CA . ALA A 1 94 ? 12.587 3.220 -7.069 1.00 92.31 94 ALA A CA 1
ATOM 761 C C . ALA A 1 94 ? 12.664 4.441 -6.126 1.00 92.31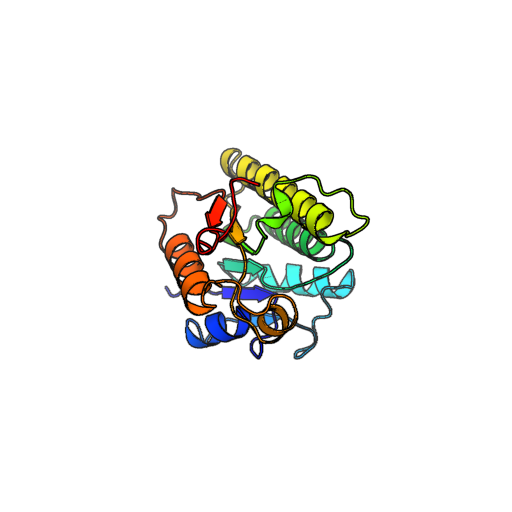 94 ALA A C 1
ATOM 763 O O . ALA A 1 94 ? 13.249 5.452 -6.510 1.00 92.31 94 ALA A O 1
ATOM 764 N N . ASP A 1 95 ? 12.129 4.351 -4.902 1.00 89.88 95 ASP A N 1
ATOM 765 C CA . ASP A 1 95 ? 12.178 5.415 -3.894 1.00 89.88 95 ASP A CA 1
ATOM 766 C C . ASP A 1 95 ? 13.584 5.700 -3.318 1.00 89.88 95 ASP A C 1
ATOM 768 O O . ASP A 1 95 ? 13.783 6.730 -2.678 1.00 89.88 95 ASP A O 1
ATOM 772 N N . ARG A 1 96 ? 14.584 4.837 -3.549 1.00 85.12 96 ARG A N 1
ATOM 773 C CA . ARG A 1 96 ? 15.864 4.896 -2.812 1.00 85.12 96 ARG A CA 1
ATOM 774 C C . ARG A 1 96 ? 16.939 5.808 -3.385 1.00 85.12 96 ARG A C 1
ATOM 776 O O . ARG A 1 96 ? 17.879 6.140 -2.674 1.00 85.12 96 ARG A O 1
ATOM 783 N N . GLY A 1 97 ? 16.835 6.197 -4.652 1.00 79.94 97 GLY A N 1
ATOM 784 C CA . GLY A 1 97 ? 17.916 6.893 -5.356 1.00 79.94 97 GLY A CA 1
ATOM 785 C C . GLY A 1 97 ? 17.467 8.182 -6.026 1.00 79.94 97 GLY A C 1
ATOM 786 O O . GLY A 1 97 ? 16.294 8.361 -6.362 1.00 79.94 97 GLY A O 1
ATOM 787 N N . ALA A 1 98 ? 18.403 9.103 -6.233 1.00 79.75 98 ALA A N 1
ATOM 788 C CA . ALA A 1 98 ? 18.247 10.123 -7.260 1.00 79.75 98 ALA A CA 1
ATOM 789 C C . ALA A 1 98 ? 18.593 9.499 -8.618 1.00 79.75 98 ALA A C 1
ATOM 791 O O . ALA A 1 98 ? 19.490 8.663 -8.719 1.00 79.75 98 ALA A O 1
ATOM 792 N N . ARG A 1 99 ? 17.860 9.881 -9.660 1.00 78.00 99 ARG A N 1
ATOM 793 C CA . ARG A 1 99 ? 18.190 9.543 -11.046 1.00 78.00 99 ARG A CA 1
ATOM 794 C C . ARG A 1 99 ? 18.227 10.852 -11.826 1.00 78.00 99 ARG A C 1
ATOM 796 O O . ARG A 1 99 ? 17.333 11.668 -11.593 1.00 78.00 99 ARG A O 1
ATOM 803 N N . PRO A 1 100 ? 19.195 11.066 -12.731 1.00 83.38 100 PRO A N 1
ATOM 804 C CA . PRO A 1 100 ? 19.203 12.224 -13.621 1.00 83.38 100 PRO A CA 1
ATOM 805 C C . PRO A 1 100 ? 18.101 12.060 -14.683 1.00 83.38 100 PRO A C 1
ATOM 807 O O . PRO A 1 100 ? 18.358 11.770 -15.845 1.00 83.38 100 PRO A O 1
ATOM 810 N N . SER A 1 101 ? 16.842 12.145 -14.256 1.00 85.38 101 SER A N 1
ATOM 811 C CA . SER A 1 101 ? 15.658 11.930 -15.086 1.00 85.38 101 SER A CA 1
ATOM 812 C C . SER A 1 101 ? 14.497 12.778 -14.580 1.00 85.38 101 SER A C 1
ATOM 814 O O . SER A 1 101 ? 14.327 12.918 -13.371 1.00 85.38 101 SER A O 1
ATOM 816 N N . ASN A 1 102 ? 13.631 13.233 -15.482 1.00 86.19 102 ASN A N 1
ATOM 817 C CA . ASN A 1 102 ? 12.354 13.880 -15.154 1.00 86.19 102 ASN A CA 1
ATOM 818 C C . ASN A 1 102 ? 11.236 12.878 -14.787 1.00 86.19 102 ASN A C 1
ATOM 820 O O . ASN A 1 102 ? 10.059 13.238 -14.720 1.00 86.19 102 ASN A O 1
ATOM 824 N N . TRP A 1 103 ? 11.575 11.601 -14.587 1.00 88.94 103 TRP A N 1
ATOM 825 C CA . TRP A 1 103 ? 10.604 10.567 -14.265 1.00 88.94 103 TRP A CA 1
ATOM 826 C C . TRP A 1 103 ? 10.053 10.779 -12.850 1.00 88.94 103 TRP A C 1
ATOM 828 O O . TRP A 1 103 ? 10.777 10.658 -11.866 1.00 88.94 103 TRP A O 1
ATOM 838 N N . MET A 1 104 ? 8.756 11.079 -12.752 1.00 92.38 104 MET A N 1
ATOM 839 C CA . MET A 1 104 ? 8.109 11.485 -11.497 1.00 92.38 104 MET A CA 1
ATOM 840 C C . MET A 1 104 ? 7.871 10.329 -10.511 1.00 92.38 104 MET A C 1
ATOM 842 O O . MET A 1 104 ? 7.826 10.535 -9.304 1.00 92.38 104 MET A O 1
ATOM 846 N N . TYR A 1 105 ? 7.756 9.092 -10.998 1.00 92.25 105 TYR A N 1
ATOM 847 C CA . TYR A 1 105 ? 7.387 7.938 -10.169 1.00 92.25 105 TYR A CA 1
ATOM 848 C C . TYR A 1 105 ? 8.311 7.698 -8.954 1.00 92.25 105 TYR A C 1
ATOM 850 O O . TYR A 1 105 ? 7.782 7.528 -7.857 1.00 92.25 105 TYR A O 1
ATOM 858 N N . PRO A 1 106 ? 9.658 7.726 -9.073 1.00 94.12 106 PRO A N 1
ATOM 859 C CA . PRO A 1 106 ? 10.550 7.700 -7.911 1.00 94.12 106 PRO A CA 1
ATOM 860 C C . PRO A 1 106 ? 10.245 8.782 -6.869 1.00 94.12 106 PRO A C 1
ATOM 862 O O . PRO A 1 106 ? 10.337 8.517 -5.674 1.00 94.12 106 PRO A O 1
ATOM 865 N N . ILE A 1 107 ? 9.878 9.991 -7.306 1.00 94.81 107 ILE A N 1
ATOM 866 C CA . ILE A 1 107 ? 9.566 11.119 -6.419 1.00 94.81 107 ILE A CA 1
ATOM 867 C C . ILE A 1 107 ? 8.235 10.882 -5.701 1.00 94.81 107 ILE A C 1
ATOM 869 O O . ILE A 1 107 ? 8.163 11.024 -4.483 1.00 94.81 107 ILE A O 1
ATOM 873 N N . GLU A 1 108 ? 7.210 10.425 -6.424 1.00 95.75 108 GLU A N 1
ATOM 874 C CA . GLU A 1 108 ? 5.923 10.037 -5.832 1.00 95.75 108 GLU A CA 1
ATOM 875 C C . GLU A 1 108 ? 6.100 8.929 -4.786 1.00 95.75 108 GLU A C 1
ATOM 877 O O . GLU A 1 108 ? 5.555 9.015 -3.685 1.00 95.75 108 GLU A O 1
ATOM 882 N N . LYS A 1 109 ? 6.926 7.916 -5.081 1.00 95.81 109 LYS A N 1
ATOM 883 C CA . LYS A 1 109 ? 7.206 6.815 -4.147 1.00 95.81 109 LYS A CA 1
ATOM 884 C C . LYS A 1 109 ? 8.056 7.241 -2.947 1.00 95.81 109 LYS A C 1
ATOM 886 O O . LYS A 1 109 ? 7.824 6.727 -1.856 1.00 95.81 109 LYS A O 1
ATOM 891 N N . LYS A 1 110 ? 8.956 8.221 -3.093 1.00 95.88 110 LYS A N 1
ATOM 892 C CA . LYS A 1 110 ? 9.630 8.872 -1.950 1.00 95.88 110 LYS A CA 1
ATOM 893 C C . LYS A 1 110 ? 8.638 9.590 -1.045 1.00 95.88 110 LYS A C 1
ATOM 895 O O . LYS A 1 110 ? 8.698 9.410 0.167 1.00 95.88 110 LYS A O 1
ATOM 900 N N . GLY A 1 111 ? 7.715 10.355 -1.631 1.00 96.62 111 GLY A N 1
ATOM 901 C CA . GLY A 1 111 ? 6.652 11.029 -0.885 1.00 96.62 111 GLY A CA 1
ATOM 902 C C . GLY A 1 111 ? 5.783 10.036 -0.114 1.00 96.62 111 GLY A C 1
ATOM 903 O O . GLY A 1 111 ? 5.582 10.200 1.085 1.00 96.62 111 GLY A O 1
ATOM 904 N N . LEU A 1 112 ? 5.348 8.956 -0.772 1.00 98.06 112 LEU A N 1
ATOM 905 C CA . LEU A 1 112 ? 4.588 7.881 -0.128 1.00 98.06 112 LEU A CA 1
ATOM 906 C C . LEU A 1 112 ? 5.371 7.225 1.020 1.00 98.06 112 LEU A C 1
ATOM 908 O O . LEU A 1 112 ? 4.830 7.058 2.108 1.00 98.06 112 LEU A O 1
ATOM 912 N N . ARG A 1 113 ? 6.649 6.883 0.803 1.00 97.62 113 ARG A N 1
ATOM 913 C CA . ARG A 1 113 ? 7.510 6.303 1.842 1.00 97.62 113 ARG A CA 1
ATOM 914 C C . ARG A 1 113 ? 7.641 7.231 3.049 1.00 97.62 113 ARG A C 1
ATOM 916 O O . ARG A 1 113 ? 7.482 6.770 4.175 1.00 97.62 113 ARG A O 1
ATOM 923 N N . SER A 1 114 ? 7.925 8.512 2.812 1.00 97.62 114 SER A N 1
ATOM 924 C CA . SER A 1 114 ? 8.085 9.504 3.879 1.00 97.62 114 SER A CA 1
ATOM 925 C C . SER A 1 114 ? 6.789 9.695 4.664 1.00 97.62 114 SER A C 1
ATOM 927 O O . SER A 1 114 ? 6.834 9.758 5.888 1.00 97.62 114 SER A O 1
ATOM 929 N N . LEU A 1 115 ? 5.637 9.728 3.984 1.00 98.38 115 LEU A N 1
ATOM 930 C CA . LEU A 1 115 ? 4.336 9.762 4.649 1.00 98.38 115 LEU A CA 1
ATOM 931 C C . LEU A 1 115 ? 4.159 8.532 5.547 1.00 98.38 115 LEU A C 1
ATOM 933 O O . LEU A 1 115 ? 3.915 8.688 6.736 1.00 98.38 115 LEU A O 1
ATOM 937 N N . CYS A 1 116 ? 4.332 7.315 5.019 1.00 97.88 116 CYS A N 1
ATOM 938 C CA . CYS A 1 116 ? 4.169 6.094 5.814 1.00 97.88 116 CYS A CA 1
ATOM 939 C C . CYS A 1 116 ? 5.123 6.039 7.018 1.00 97.88 116 CYS A C 1
ATOM 941 O O . CYS A 1 116 ? 4.742 5.549 8.076 1.00 97.88 116 CYS A O 1
ATOM 943 N N . GLN A 1 117 ? 6.348 6.553 6.885 1.00 96.19 117 GLN A N 1
ATOM 944 C CA . GLN A 1 117 ? 7.280 6.677 8.009 1.00 96.19 117 GLN A CA 1
ATOM 945 C C . GLN A 1 117 ? 6.756 7.631 9.086 1.00 96.19 117 GLN A C 1
ATOM 947 O O . GLN A 1 117 ? 6.803 7.277 10.259 1.00 96.19 117 GLN A O 1
ATOM 952 N N . ASN A 1 118 ? 6.204 8.785 8.704 1.00 96.81 118 ASN A N 1
ATOM 953 C CA . ASN A 1 118 ? 5.596 9.712 9.660 1.00 96.81 118 ASN A CA 1
ATOM 954 C C . ASN A 1 118 ? 4.388 9.079 10.364 1.00 96.81 118 ASN A C 1
ATOM 956 O O . ASN A 1 118 ? 4.309 9.121 11.587 1.00 96.81 118 ASN A O 1
ATOM 960 N N . LEU A 1 119 ? 3.489 8.434 9.612 1.00 97.06 119 LEU A N 1
ATOM 961 C CA . LEU A 1 119 ? 2.295 7.793 10.176 1.00 97.06 119 LEU A CA 1
ATOM 962 C C . LEU A 1 119 ? 2.643 6.651 11.145 1.00 97.06 119 LEU A C 1
ATOM 964 O O . LEU A 1 119 ? 1.971 6.479 12.156 1.00 97.06 119 LEU A O 1
ATOM 968 N N . ASN A 1 120 ? 3.733 5.919 10.898 1.00 92.50 120 ASN A N 1
ATOM 969 C CA . ASN A 1 120 ? 4.246 4.932 11.851 1.00 92.50 120 ASN A CA 1
ATOM 970 C C . ASN A 1 120 ? 4.651 5.541 13.196 1.00 92.50 120 ASN A C 1
ATOM 972 O O . ASN A 1 120 ? 4.417 4.941 14.240 1.00 92.50 120 ASN A O 1
ATOM 976 N N . LEU A 1 121 ? 5.237 6.738 13.195 1.00 91.75 121 LEU A N 1
ATOM 977 C CA . LEU A 1 121 ? 5.591 7.424 14.440 1.00 91.75 121 LEU A CA 1
ATOM 978 C C . LEU A 1 121 ? 4.346 7.908 15.200 1.00 91.75 121 LEU A C 1
ATOM 980 O O . LEU A 1 121 ? 4.371 8.005 16.428 1.00 91.75 121 LEU A O 1
ATOM 984 N N . CYS A 1 122 ? 3.235 8.155 14.501 1.00 91.88 122 CYS A N 1
ATOM 985 C CA . CYS A 1 122 ? 1.955 8.444 15.145 1.00 91.88 122 CYS A CA 1
ATOM 986 C C . CYS A 1 122 ? 1.394 7.224 15.897 1.00 91.88 122 CYS A C 1
ATOM 988 O O . CYS A 1 122 ? 0.714 7.392 16.907 1.00 91.88 122 CYS A O 1
ATOM 990 N N . ASP A 1 123 ? 1.685 5.996 15.459 1.00 87.56 123 ASP A N 1
ATOM 991 C CA . ASP A 1 123 ? 1.347 4.773 16.204 1.00 87.56 123 ASP A CA 1
ATOM 992 C C . ASP A 1 123 ? 2.118 4.669 17.525 1.00 87.56 123 ASP A C 1
ATOM 994 O O . ASP A 1 123 ? 1.516 4.406 18.563 1.00 87.56 123 ASP A O 1
ATOM 998 N N . LEU A 1 124 ? 3.409 5.028 17.533 1.00 83.56 124 LEU A N 1
ATOM 999 C CA . LEU A 1 124 ? 4.196 5.144 18.774 1.00 83.56 124 LEU A CA 1
ATOM 1000 C C . LEU A 1 124 ? 3.632 6.198 19.738 1.00 83.56 124 LEU A C 1
ATOM 1002 O O . LEU A 1 124 ? 3.839 6.112 20.945 1.00 83.56 124 LEU A O 1
ATOM 1006 N N . SER A 1 125 ? 2.909 7.182 19.201 1.00 84.94 125 SER A N 1
ATOM 1007 C CA . SER A 1 125 ? 2.201 8.209 19.973 1.00 84.94 125 SER A CA 1
ATOM 1008 C C . SER A 1 125 ? 0.773 7.791 20.360 1.00 84.94 125 SER A C 1
ATOM 1010 O O . SER A 1 125 ? 0.029 8.599 20.908 1.00 84.94 125 SER A O 1
ATOM 1012 N N . GLY A 1 126 ? 0.382 6.541 20.085 1.00 87.88 126 GLY A N 1
ATOM 1013 C CA . GLY A 1 126 ? -0.881 5.951 20.523 1.00 87.88 126 GLY A CA 1
ATOM 1014 C C . GLY A 1 126 ? -2.038 6.020 19.525 1.00 87.88 126 GLY A C 1
ATOM 1015 O O . GLY A 1 126 ? -3.178 5.831 19.945 1.00 87.88 126 GLY A O 1
ATOM 1016 N N . SER A 1 127 ? -1.799 6.262 18.226 1.00 93.06 127 SER A N 1
ATOM 1017 C CA . SER A 1 127 ? -2.897 6.265 17.236 1.00 93.06 127 SER A CA 1
ATOM 1018 C C . SER A 1 127 ? -3.625 4.914 17.136 1.00 93.06 127 SER A C 1
ATOM 1020 O O . SER A 1 127 ? -4.821 4.879 16.854 1.00 93.06 127 SER A O 1
ATOM 1022 N N . GLY A 1 128 ? -2.925 3.796 17.375 1.00 94.31 128 GLY A N 1
ATOM 1023 C CA . GLY A 1 128 ? -3.469 2.448 17.196 1.00 94.31 128 GLY A CA 1
ATOM 1024 C C . GLY A 1 128 ? -3.693 2.069 15.726 1.00 94.31 128 GLY A C 1
ATOM 1025 O O . GLY A 1 128 ? -4.414 1.105 15.442 1.00 94.31 128 GLY A O 1
ATOM 1026 N N . ILE A 1 129 ? -3.106 2.829 14.795 1.00 97.00 129 ILE A N 1
ATOM 1027 C CA . ILE A 1 129 ? -3.138 2.594 13.351 1.00 97.00 129 ILE A CA 1
ATOM 1028 C C . ILE A 1 129 ? -1.725 2.230 12.900 1.00 97.00 129 ILE A C 1
ATOM 1030 O O . ILE A 1 129 ? -0.865 3.090 12.714 1.00 97.00 129 ILE A O 1
ATOM 1034 N N . ARG A 1 130 ? -1.492 0.939 12.675 1.00 96.31 130 ARG A N 1
ATOM 1035 C CA . ARG A 1 130 ? -0.188 0.416 12.238 1.00 96.31 130 ARG A CA 1
ATOM 1036 C C . ARG A 1 130 ? -0.012 0.610 10.734 1.00 96.31 130 ARG A C 1
ATOM 1038 O O . ARG A 1 130 ? -0.939 0.311 9.987 1.00 96.31 130 ARG A O 1
ATOM 1045 N N . VAL A 1 131 ? 1.148 1.063 10.253 1.00 97.88 131 VAL A N 1
ATOM 1046 C CA . VAL A 1 131 ? 1.355 1.367 8.820 1.00 97.88 131 VAL A CA 1
ATOM 1047 C C . VAL A 1 131 ? 2.598 0.678 8.252 1.00 97.88 131 VAL A C 1
ATOM 1049 O O . VAL A 1 131 ? 3.715 1.169 8.335 1.00 97.88 131 VAL A O 1
ATOM 1052 N N . SER A 1 132 ? 2.433 -0.420 7.528 1.00 97.75 132 SER A N 1
ATOM 1053 C CA . SER A 1 132 ? 3.564 -1.095 6.883 1.00 97.75 132 SER A CA 1
ATOM 1054 C C . SER A 1 132 ? 3.797 -0.606 5.456 1.00 97.75 132 SER A C 1
ATOM 1056 O O . SER A 1 132 ? 2.917 -0.705 4.604 1.00 97.75 132 SER A O 1
ATOM 1058 N N . TYR A 1 133 ? 5.008 -0.134 5.152 1.00 98.25 133 TYR A N 1
ATOM 1059 C CA . TYR A 1 133 ? 5.422 0.230 3.793 1.00 98.25 133 TYR A CA 1
ATOM 1060 C C . TYR A 1 133 ? 6.248 -0.880 3.127 1.00 98.25 133 TYR A C 1
ATOM 1062 O O . TYR A 1 133 ? 7.345 -1.215 3.578 1.00 98.25 133 TYR A O 1
ATOM 1070 N N . LEU A 1 134 ? 5.764 -1.431 2.014 1.00 97.88 134 LEU A N 1
ATOM 1071 C CA . LEU A 1 134 ? 6.471 -2.471 1.260 1.00 97.88 134 LEU A CA 1
ATOM 1072 C C . LEU A 1 134 ? 7.157 -1.857 0.046 1.00 97.88 134 LEU A C 1
ATOM 1074 O O . LEU A 1 134 ? 6.524 -1.550 -0.962 1.00 97.88 134 LEU A O 1
ATOM 1078 N N . SER A 1 135 ? 8.471 -1.708 0.114 1.00 96.88 135 SER A N 1
ATOM 1079 C CA . SER A 1 135 ? 9.288 -1.228 -0.994 1.00 96.88 135 SER A CA 1
ATOM 1080 C C . SER A 1 135 ? 9.712 -2.409 -1.869 1.00 96.88 135 SER A C 1
ATOM 1082 O O . SER A 1 135 ? 10.661 -3.127 -1.547 1.00 96.88 135 SER A O 1
ATOM 1084 N N . ILE A 1 136 ? 8.972 -2.626 -2.960 1.00 96.44 136 ILE A N 1
ATOM 1085 C CA . ILE A 1 136 ? 9.123 -3.794 -3.837 1.00 96.44 136 ILE A CA 1
ATOM 1086 C C . ILE A 1 136 ? 9.841 -3.432 -5.146 1.00 96.44 136 ILE A C 1
ATOM 1088 O O . ILE A 1 136 ? 9.582 -2.386 -5.753 1.00 96.44 136 ILE A O 1
ATOM 1092 N N . GLY A 1 137 ? 10.758 -4.303 -5.569 1.00 94.75 137 GLY A N 1
ATOM 1093 C CA . GLY A 1 137 ? 11.486 -4.206 -6.829 1.00 94.75 137 GLY A CA 1
ATOM 1094 C C . GLY A 1 137 ? 10.647 -4.613 -8.034 1.00 94.75 137 GLY A C 1
ATOM 1095 O O . GLY A 1 137 ? 9.424 -4.469 -8.049 1.00 94.75 137 GLY A O 1
ATOM 1096 N N . PHE A 1 138 ? 11.289 -5.145 -9.076 1.00 94.00 138 PHE A N 1
ATOM 1097 C CA . PHE A 1 138 ? 10.545 -5.646 -10.232 1.00 94.00 138 PHE A CA 1
ATOM 1098 C C . PHE A 1 138 ? 9.617 -6.793 -9.825 1.00 94.00 138 PHE A C 1
ATOM 1100 O O . PHE A 1 138 ? 10.072 -7.815 -9.316 1.00 94.00 138 PHE A O 1
ATOM 1107 N N . VAL A 1 139 ? 8.325 -6.636 -10.102 1.00 95.88 139 VAL A N 1
ATOM 1108 C CA . VAL A 1 139 ? 7.300 -7.676 -9.938 1.00 95.88 139 VAL A CA 1
ATOM 1109 C C . VAL A 1 139 ? 6.892 -8.172 -11.314 1.00 95.88 139 VAL A C 1
ATOM 1111 O O . VAL A 1 139 ? 6.825 -7.379 -12.249 1.00 95.88 139 VAL A O 1
ATOM 1114 N N . LYS A 1 140 ? 6.621 -9.465 -11.459 1.00 94.62 140 LYS A N 1
ATOM 1115 C CA . LYS A 1 140 ? 6.200 -10.108 -12.701 1.00 94.62 140 LYS A CA 1
ATOM 1116 C C . LYS A 1 140 ? 4.756 -9.731 -13.031 1.00 94.62 140 LYS A C 1
ATOM 1118 O O . LYS A 1 140 ? 3.818 -10.227 -12.418 1.00 94.62 140 LYS A O 1
ATOM 1123 N N . THR A 1 141 ? 4.584 -8.843 -14.004 1.00 91.88 141 THR A N 1
ATOM 1124 C CA . THR A 1 141 ? 3.292 -8.416 -14.561 1.00 91.88 141 THR A CA 1
ATOM 1125 C C . THR A 1 141 ? 3.448 -8.237 -16.072 1.00 91.88 141 THR A C 1
ATOM 1127 O O . THR A 1 141 ? 4.573 -7.989 -16.509 1.00 91.88 141 THR A O 1
ATOM 1130 N N . PRO A 1 142 ? 2.372 -8.291 -16.878 1.00 89.94 142 PRO A N 1
ATOM 1131 C CA . PRO A 1 142 ? 2.477 -8.049 -18.320 1.00 89.94 142 PRO A CA 1
ATOM 1132 C C . PRO A 1 142 ? 3.228 -6.749 -18.658 1.00 89.94 142 PRO A C 1
ATOM 1134 O O . PRO A 1 142 ? 4.165 -6.760 -19.447 1.00 89.94 142 PRO A O 1
ATOM 1137 N N . TYR A 1 143 ? 2.908 -5.658 -17.953 1.00 88.31 143 TYR A N 1
ATOM 1138 C CA . TYR A 1 143 ? 3.559 -4.357 -18.137 1.00 88.31 143 TYR A CA 1
ATOM 1139 C C . TYR A 1 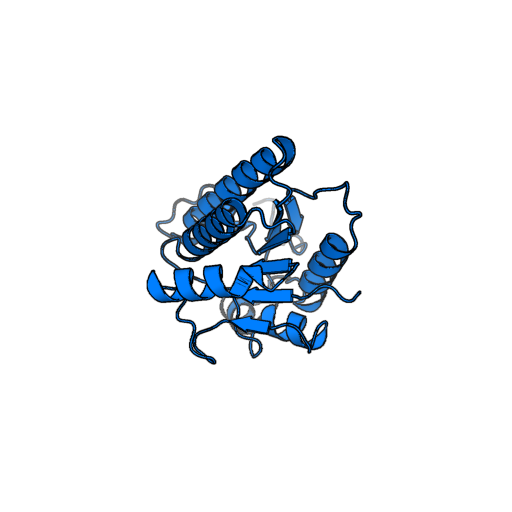143 ? 5.069 -4.363 -17.836 1.00 88.31 143 TYR A C 1
ATOM 1141 O O . TYR A 1 143 ? 5.861 -3.737 -18.539 1.00 88.31 143 TYR A O 1
ATOM 1149 N N . THR A 1 144 ? 5.498 -5.038 -16.769 1.00 88.94 144 THR A N 1
ATOM 1150 C CA . THR A 1 144 ? 6.920 -5.072 -16.390 1.00 88.94 144 THR A CA 1
ATOM 1151 C C . THR A 1 144 ? 7.730 -6.037 -17.244 1.00 88.94 144 THR A C 1
ATOM 1153 O O . THR A 1 144 ? 8.927 -5.808 -17.409 1.00 88.94 144 THR A O 1
ATOM 1156 N N . GLU A 1 145 ? 7.115 -7.095 -17.778 1.00 90.50 145 GLU A N 1
ATOM 1157 C CA . GLU A 1 145 ? 7.752 -7.978 -18.761 1.00 90.50 145 GLU A CA 1
ATOM 1158 C C . GLU A 1 145 ? 8.051 -7.236 -20.063 1.00 90.50 145 GLU A C 1
ATOM 1160 O O . GLU A 1 145 ? 9.177 -7.299 -20.547 1.00 90.50 145 GLU A O 1
ATOM 1165 N N . GLU A 1 146 ? 7.093 -6.454 -20.561 1.00 91.69 146 GLU A N 1
ATOM 1166 C CA . GLU A 1 146 ? 7.276 -5.619 -21.751 1.00 91.69 146 GLU A CA 1
ATOM 1167 C C . GLU A 1 146 ? 8.35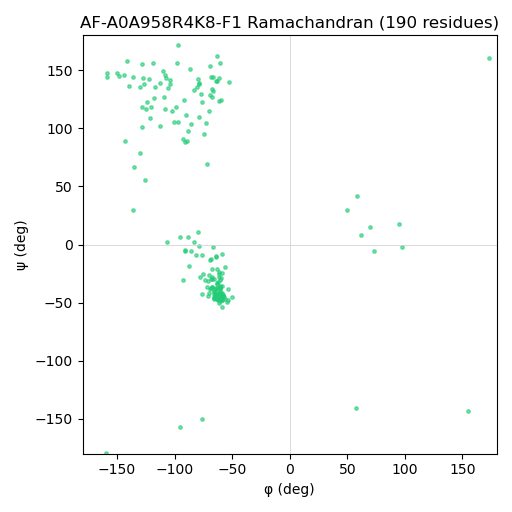1 -4.543 -21.537 1.00 91.69 146 GLU A C 1
ATOM 1169 O O . GLU A 1 146 ? 9.249 -4.367 -22.357 1.00 91.69 146 GLU A O 1
ATOM 1174 N N . LYS A 1 147 ? 8.299 -3.834 -20.402 1.00 89.31 147 LYS A N 1
ATOM 1175 C CA . LYS A 1 147 ? 9.204 -2.709 -20.129 1.00 89.31 147 LYS A CA 1
ATOM 1176 C C . LYS A 1 147 ? 10.637 -3.134 -19.786 1.00 89.31 147 LYS A C 1
ATOM 1178 O O . LYS A 1 147 ? 11.580 -2.373 -20.007 1.00 89.31 147 LYS A O 1
ATOM 1183 N N . HIS A 1 148 ? 10.805 -4.306 -19.179 1.00 88.75 148 HIS A N 1
ATOM 1184 C CA . HIS A 1 148 ? 12.091 -4.802 -18.686 1.00 88.75 148 HIS A CA 1
ATOM 1185 C C . HIS A 1 148 ? 12.287 -6.280 -19.061 1.00 88.75 148 HIS A C 1
ATOM 1187 O O . HIS A 1 148 ? 12.321 -7.148 -18.170 1.00 88.75 148 HIS A O 1
ATOM 1193 N N . PRO A 1 149 ? 12.426 -6.583 -20.365 1.00 89.88 149 PRO A N 1
ATOM 1194 C CA . PRO A 1 149 ? 12.661 -7.945 -20.822 1.00 89.88 149 PRO A CA 1
ATOM 1195 C C . PRO A 1 149 ? 13.983 -8.476 -20.249 1.00 89.88 149 PRO A C 1
ATOM 1197 O O . PRO A 1 149 ? 14.946 -7.731 -20.058 1.00 89.88 149 PRO A O 1
ATOM 1200 N N . GLY A 1 150 ? 14.014 -9.763 -19.900 1.00 88.19 150 GLY A N 1
ATOM 1201 C CA . GLY A 1 150 ? 15.216 -10.447 -19.400 1.00 88.19 150 GLY A CA 1
ATOM 1202 C C . GLY A 1 150 ? 15.657 -10.102 -17.969 1.00 88.19 150 GLY A C 1
ATOM 1203 O O . GLY A 1 150 ? 16.570 -10.735 -17.450 1.00 88.19 150 GLY A O 1
ATOM 1204 N N . LYS A 1 151 ? 15.024 -9.134 -17.290 1.00 91.06 151 LYS A N 1
ATOM 1205 C CA . LYS A 1 151 ? 15.277 -8.880 -15.859 1.00 91.06 151 LYS A CA 1
ATOM 1206 C C . LYS A 1 151 ? 14.545 -9.894 -14.988 1.00 91.06 151 LYS A C 1
ATOM 1208 O O . LYS A 1 151 ? 13.368 -10.168 -15.240 1.00 91.06 151 LYS A O 1
ATOM 1213 N N . ASN A 1 152 ? 15.209 -10.367 -13.929 1.00 95.25 152 ASN A N 1
ATOM 1214 C CA . ASN A 1 152 ? 14.576 -11.186 -12.894 1.00 95.25 152 ASN A CA 1
ATOM 1215 C C . ASN A 1 152 ? 13.505 -10.359 -12.176 1.00 95.25 152 ASN A C 1
ATOM 1217 O O . ASN A 1 152 ? 13.714 -9.171 -11.907 1.00 95.25 152 ASN A O 1
ATOM 1221 N N . LYS A 1 153 ? 12.370 -10.987 -11.855 1.00 96.00 153 LYS A N 1
ATOM 1222 C CA . LYS A 1 153 ? 11.206 -10.341 -11.235 1.00 96.00 153 LYS A CA 1
ATOM 1223 C C . LYS A 1 153 ? 10.654 -11.218 -10.114 1.00 96.00 153 LYS A C 1
ATOM 1225 O O . LYS A 1 153 ? 10.647 -12.439 -10.238 1.00 96.00 153 LYS A O 1
ATOM 1230 N N . LEU A 1 154 ? 10.173 -10.597 -9.044 1.00 97.19 154 LEU A N 1
ATOM 1231 C CA . LEU A 1 154 ? 9.415 -11.266 -7.988 1.00 97.19 154 LEU A CA 1
ATOM 1232 C C . LEU A 1 154 ? 8.053 -11.701 -8.538 1.00 97.19 154 LEU A C 1
ATOM 1234 O O . LEU A 1 154 ? 7.457 -10.982 -9.340 1.00 97.19 154 LEU A O 1
ATOM 1238 N N . SER A 1 155 ? 7.529 -12.848 -8.114 1.00 97.44 155 SER A N 1
ATOM 1239 C CA . SER A 1 155 ? 6.146 -13.208 -8.442 1.00 97.44 155 SER A CA 1
ATOM 1240 C C . SER A 1 155 ? 5.166 -12.300 -7.688 1.00 97.44 155 SER A C 1
ATOM 1242 O O . SER A 1 155 ? 5.475 -11.787 -6.613 1.00 97.44 155 SER A O 1
ATOM 1244 N N . THR A 1 156 ? 3.962 -12.105 -8.230 1.00 97.38 156 THR A N 1
ATOM 1245 C CA . THR A 1 156 ? 2.876 -11.444 -7.487 1.00 97.38 156 THR A CA 1
ATOM 1246 C C . THR A 1 156 ? 2.520 -12.221 -6.221 1.00 97.38 156 THR A C 1
ATOM 1248 O O . THR A 1 156 ? 2.271 -11.595 -5.197 1.00 97.38 156 THR A O 1
ATOM 1251 N N . ALA A 1 157 ? 2.576 -13.558 -6.273 1.00 98.00 157 ALA A N 1
ATOM 1252 C CA . ALA A 1 157 ? 2.343 -14.441 -5.129 1.00 98.00 157 ALA A CA 1
ATOM 1253 C C . ALA A 1 157 ? 3.314 -14.155 -3.982 1.00 98.00 157 ALA A C 1
ATOM 1255 O O . ALA A 1 157 ? 2.869 -13.933 -2.866 1.00 98.00 157 ALA A O 1
ATOM 1256 N N . TYR A 1 158 ? 4.609 -14.009 -4.274 1.00 98.19 158 TYR A N 1
ATOM 1257 C CA . TYR A 1 158 ? 5.602 -13.675 -3.254 1.00 98.19 158 TYR A CA 1
ATOM 1258 C C . TYR A 1 158 ? 5.314 -12.328 -2.576 1.00 98.19 158 TYR A C 1
ATOM 1260 O O . TYR A 1 158 ? 5.491 -12.181 -1.371 1.00 98.19 158 TYR A O 1
ATOM 1268 N N . VAL A 1 159 ? 4.838 -11.329 -3.330 1.00 98.25 159 VAL A N 1
ATOM 1269 C CA . VAL A 1 159 ? 4.431 -10.048 -2.729 1.00 98.25 159 VAL A CA 1
ATOM 1270 C C . VAL A 1 159 ? 3.223 -10.232 -1.807 1.00 98.25 159 VAL A C 1
ATOM 1272 O O . VAL A 1 159 ? 3.181 -9.616 -0.747 1.00 98.25 159 VAL A O 1
ATOM 1275 N N . VAL A 1 160 ? 2.263 -11.085 -2.173 1.00 98.38 160 VAL A N 1
ATOM 1276 C CA . VAL A 1 160 ? 1.116 -11.416 -1.312 1.00 98.38 160 VAL A CA 1
ATOM 1277 C C . VAL A 1 160 ? 1.543 -12.205 -0.075 1.00 98.38 160 VAL A C 1
ATOM 1279 O O . VAL A 1 160 ? 1.037 -11.919 1.003 1.00 98.38 160 VAL A O 1
ATOM 1282 N N . ASP A 1 161 ? 2.527 -13.096 -0.183 1.00 98.50 161 ASP A N 1
ATOM 1283 C CA . ASP A 1 161 ? 3.099 -13.806 0.969 1.00 98.50 161 ASP A CA 1
ATOM 1284 C C . ASP A 1 161 ? 3.768 -12.834 1.953 1.00 98.50 161 ASP A C 1
ATOM 1286 O O . ASP A 1 161 ? 3.633 -12.983 3.164 1.00 98.50 161 ASP A O 1
ATOM 1290 N N . LEU A 1 162 ? 4.430 -11.780 1.456 1.00 98.44 162 LEU A N 1
ATOM 1291 C CA . LEU A 1 162 ? 4.949 -10.709 2.315 1.00 98.44 162 LEU A CA 1
ATOM 1292 C C . LEU A 1 162 ? 3.832 -9.920 3.005 1.00 98.44 162 LEU A C 1
ATOM 1294 O O . LEU A 1 162 ? 3.977 -9.557 4.171 1.00 98.44 162 LEU A O 1
ATOM 1298 N N . ILE A 1 163 ? 2.729 -9.643 2.301 1.00 98.25 163 ILE A N 1
ATOM 1299 C CA . ILE A 1 163 ? 1.555 -9.001 2.904 1.00 98.25 163 ILE A CA 1
ATOM 1300 C C . ILE A 1 163 ? 0.998 -9.903 4.006 1.00 98.25 163 ILE A C 1
ATOM 1302 O O . ILE A 1 163 ? 0.820 -9.438 5.124 1.00 98.25 163 ILE A O 1
ATOM 1306 N N . GLU A 1 164 ? 0.779 -11.187 3.729 1.00 97.94 164 GLU A N 1
ATOM 1307 C CA . GLU A 1 164 ? 0.283 -12.150 4.715 1.00 97.94 164 GLU A CA 1
ATOM 1308 C C . GLU A 1 164 ? 1.207 -12.246 5.930 1.00 97.94 164 GLU A C 1
ATOM 1310 O O . GLU A 1 164 ? 0.731 -12.189 7.061 1.00 97.94 164 GLU A O 1
ATOM 1315 N N . TRP A 1 165 ? 2.524 -12.289 5.718 1.00 98.00 165 TRP A N 1
ATOM 1316 C CA . TRP A 1 165 ? 3.497 -12.282 6.806 1.00 98.00 165 TRP A CA 1
ATOM 1317 C C . TRP A 1 165 ? 3.363 -11.037 7.693 1.00 98.00 165 TRP A C 1
ATOM 1319 O O . TRP A 1 165 ? 3.401 -11.158 8.916 1.00 98.00 165 TRP A O 1
ATOM 1329 N N . ILE A 1 166 ? 3.145 -9.851 7.110 1.00 96.94 166 ILE A N 1
ATOM 1330 C CA . ILE A 1 166 ? 2.877 -8.614 7.866 1.00 96.94 166 ILE A CA 1
ATOM 1331 C C . ILE A 1 166 ? 1.553 -8.716 8.628 1.00 96.94 166 ILE A C 1
ATOM 1333 O O . ILE A 1 166 ? 1.468 -8.313 9.788 1.00 96.94 166 ILE A O 1
ATOM 1337 N N . LEU A 1 167 ? 0.511 -9.257 7.994 1.00 95.88 167 LEU A N 1
ATOM 1338 C CA . LEU A 1 167 ? -0.793 -9.416 8.630 1.00 95.88 167 LEU A CA 1
ATOM 1339 C C . LEU A 1 167 ? -0.764 -10.450 9.771 1.00 95.88 167 LEU A C 1
ATOM 1341 O O . LEU A 1 167 ? -1.518 -10.314 10.733 1.00 95.88 167 LEU A O 1
ATOM 1345 N N . ALA A 1 168 ? 0.133 -11.430 9.714 1.00 96.00 168 ALA A N 1
ATOM 1346 C CA . ALA A 1 168 ? 0.321 -12.429 10.761 1.00 96.00 168 ALA A CA 1
ATOM 1347 C C . ALA A 1 168 ? 1.088 -11.903 11.991 1.00 96.00 168 ALA A C 1
ATOM 1349 O O . ALA A 1 168 ? 1.160 -12.599 13.002 1.00 96.00 168 ALA A O 1
ATOM 1350 N N . GLN A 1 169 ? 1.661 -10.695 11.931 1.00 95.94 169 GLN A N 1
ATOM 1351 C CA . GLN A 1 169 ? 2.375 -10.116 13.071 1.00 95.94 169 GLN A CA 1
ATOM 1352 C C . GLN A 1 169 ? 1.424 -9.812 14.241 1.00 95.94 169 GLN A C 1
ATOM 1354 O O . GLN A 1 169 ? 0.285 -9.378 13.995 1.00 95.94 169 GLN A O 1
ATOM 1359 N N . PRO A 1 170 ? 1.887 -9.992 15.496 1.00 93.44 170 PRO A N 1
ATOM 1360 C CA . PRO A 1 170 ? 1.061 -9.808 16.687 1.00 93.44 170 PRO A CA 1
ATOM 1361 C C . PRO A 1 170 ? 0.583 -8.356 16.832 1.00 93.44 170 PRO A C 1
ATOM 1363 O O . PRO A 1 170 ? 1.071 -7.444 16.162 1.00 93.44 170 PRO A O 1
ATOM 1366 N N . GLU A 1 171 ? -0.445 -8.128 17.651 1.00 89.06 171 GLU A N 1
ATOM 1367 C CA . GLU A 1 171 ? -1.086 -6.809 17.773 1.00 89.06 171 GLU A CA 1
ATOM 1368 C C . GLU A 1 171 ? -0.173 -5.731 18.366 1.00 89.06 171 GLU A C 1
ATOM 1370 O O . GLU A 1 171 ? -0.288 -4.569 17.982 1.00 89.06 171 GLU A O 1
ATOM 1375 N N . ASP A 1 172 ? 0.762 -6.129 19.224 1.00 91.19 172 ASP A N 1
ATOM 1376 C CA . ASP A 1 172 ? 1.752 -5.283 19.896 1.00 91.19 172 ASP A CA 1
ATOM 1377 C C . ASP A 1 172 ? 3.000 -4.988 19.045 1.00 91.19 172 ASP A C 1
ATOM 1379 O O . ASP A 1 172 ? 3.908 -4.289 19.496 1.00 91.19 172 ASP A O 1
ATOM 1383 N N . LEU A 1 173 ? 3.043 -5.480 17.802 1.00 92.81 173 LEU A N 1
ATOM 1384 C CA . LEU A 1 173 ? 4.137 -5.249 16.867 1.00 92.81 173 LEU A CA 1
ATOM 1385 C C . LEU A 1 173 ? 3.663 -4.480 15.628 1.00 92.81 173 LEU A C 1
ATOM 1387 O O . LEU A 1 173 ? 2.643 -4.799 15.003 1.00 92.81 173 LEU A O 1
ATOM 1391 N N . ASN A 1 174 ? 4.461 -3.488 15.228 1.00 93.56 174 ASN A N 1
ATOM 1392 C CA . ASN A 1 174 ? 4.310 -2.769 13.969 1.00 93.56 174 ASN A CA 1
ATOM 1393 C C . ASN A 1 174 ? 5.574 -2.922 13.108 1.00 93.56 174 ASN A C 1
ATOM 1395 O O . ASN A 1 174 ? 6.666 -2.494 13.480 1.00 93.56 174 ASN A O 1
ATOM 1399 N N . VAL A 1 175 ? 5.425 -3.517 11.923 1.00 95.69 175 VAL A N 1
ATOM 1400 C CA . VAL A 1 175 ? 6.496 -3.570 10.923 1.00 95.69 175 VAL A CA 1
ATOM 1401 C C . VAL A 1 175 ? 6.436 -2.296 10.091 1.00 95.69 175 VAL A C 1
ATOM 1403 O O . VAL A 1 175 ? 5.607 -2.184 9.192 1.00 95.69 175 VAL A O 1
ATOM 1406 N N . HIS A 1 176 ? 7.340 -1.349 10.336 1.00 95.94 176 HIS A N 1
ATOM 1407 C CA . HIS A 1 176 ? 7.315 -0.065 9.624 1.00 95.94 176 HIS A CA 1
ATOM 1408 C C . HIS A 1 176 ? 7.569 -0.210 8.120 1.00 95.94 176 HIS A C 1
ATOM 1410 O O . HIS A 1 176 ? 6.910 0.431 7.299 1.00 95.94 176 HIS A O 1
ATOM 1416 N N . SER A 1 177 ? 8.548 -1.033 7.731 1.00 95.94 177 SER A N 1
ATOM 1417 C CA . SER A 1 177 ? 8.858 -1.229 6.317 1.00 95.94 177 SER A CA 1
ATOM 1418 C C . SER A 1 177 ? 9.595 -2.523 6.012 1.00 95.94 177 SER A C 1
ATOM 1420 O O . SER A 1 177 ? 10.465 -2.931 6.777 1.00 95.94 177 SER A O 1
ATOM 1422 N N . ILE A 1 178 ? 9.330 -3.082 4.830 1.00 96.88 178 ILE A N 1
ATOM 1423 C CA . ILE A 1 178 ? 10.102 -4.177 4.229 1.00 96.88 178 ILE A CA 1
ATOM 1424 C C . ILE A 1 178 ? 10.621 -3.724 2.865 1.00 96.88 178 ILE A C 1
ATOM 1426 O O . ILE A 1 178 ? 9.940 -3.017 2.123 1.00 96.88 178 ILE A O 1
ATOM 1430 N N . SER A 1 179 ? 11.839 -4.140 2.531 1.00 96.62 179 SER A N 1
ATOM 1431 C CA . SER A 1 179 ? 12.483 -3.870 1.252 1.00 96.62 179 SER A CA 1
ATOM 1432 C C . SER A 1 179 ? 12.912 -5.160 0.582 1.00 96.62 179 SER A C 1
ATOM 1434 O O . SER A 1 179 ? 13.750 -5.865 1.137 1.00 96.62 179 SER A O 1
ATOM 1436 N N . VAL A 1 180 ? 12.434 -5.415 -0.634 1.00 96.44 180 VAL A N 1
ATOM 1437 C CA . VAL A 1 180 ? 12.854 -6.589 -1.407 1.00 96.44 180 VAL A CA 1
ATOM 1438 C C . VAL A 1 180 ? 13.045 -6.253 -2.881 1.00 96.44 180 VAL A C 1
ATOM 1440 O O . VAL A 1 180 ? 12.209 -5.600 -3.503 1.00 96.44 180 VAL A O 1
ATOM 1443 N N . ASP A 1 181 ? 14.133 -6.757 -3.455 1.00 95.31 181 ASP A N 1
ATOM 1444 C CA . ASP A 1 181 ? 14.426 -6.695 -4.883 1.00 95.31 181 ASP A CA 1
ATOM 1445 C C . ASP A 1 181 ? 14.731 -8.108 -5.400 1.00 95.31 181 ASP A C 1
ATOM 1447 O O . ASP A 1 181 ? 15.371 -8.901 -4.703 1.00 95.31 181 ASP A O 1
ATOM 1451 N N . PRO A 1 182 ? 14.319 -8.449 -6.632 1.00 94.88 182 PRO A N 1
ATOM 1452 C CA . PRO A 1 182 ? 14.768 -9.679 -7.262 1.00 94.88 182 PRO A CA 1
ATOM 1453 C C . PRO A 1 182 ? 16.266 -9.581 -7.560 1.00 94.88 182 PRO A C 1
ATOM 1455 O O . PRO A 1 182 ? 16.718 -8.652 -8.240 1.00 94.88 182 PRO A O 1
ATOM 1458 N N . ARG A 1 183 ? 17.037 -10.572 -7.103 1.00 93.75 183 ARG A N 1
ATOM 1459 C CA . ARG A 1 183 ? 18.461 -10.679 -7.435 1.00 93.75 183 ARG A CA 1
ATOM 1460 C C . ARG A 1 183 ? 18.620 -10.785 -8.950 1.00 93.75 183 ARG A C 1
ATOM 1462 O O . ARG A 1 183 ? 18.037 -11.671 -9.568 1.00 93.75 183 ARG A O 1
ATOM 1469 N N . GLN A 1 184 ? 19.403 -9.889 -9.541 1.00 92.19 184 GLN A N 1
ATOM 1470 C CA . GLN A 1 184 ? 19.750 -9.943 -10.962 1.00 92.19 184 GLN A CA 1
ATOM 1471 C C . GLN A 1 184 ? 20.989 -10.831 -11.164 1.00 92.19 184 GLN A C 1
ATOM 1473 O O . GLN A 1 184 ? 21.806 -10.932 -10.240 1.00 92.19 184 GLN A O 1
ATOM 1478 N N . PRO A 1 185 ? 21.142 -11.487 -12.328 1.00 84.44 185 PRO A N 1
ATOM 1479 C CA . PRO A 1 185 ? 22.389 -12.169 -12.654 1.00 84.44 185 PRO A CA 1
ATOM 1480 C C . PRO A 1 185 ? 23.559 -11.167 -12.681 1.00 84.44 185 PRO A C 1
ATOM 1482 O O . PRO A 1 185 ? 23.326 -9.965 -12.874 1.00 84.44 185 PRO A O 1
ATOM 1485 N N . PRO A 1 186 ? 24.806 -11.633 -12.484 1.00 80.94 186 PRO A N 1
ATOM 1486 C CA . PRO A 1 186 ? 25.988 -10.804 -12.693 1.00 80.94 186 PRO A CA 1
ATOM 1487 C C . PRO A 1 186 ? 25.948 -10.172 -14.088 1.00 80.94 186 PRO A C 1
ATOM 1489 O O . PRO A 1 186 ? 25.554 -10.827 -15.052 1.00 80.94 186 PRO A O 1
ATOM 1492 N N . ALA A 1 187 ? 26.339 -8.903 -14.205 1.00 75.06 187 ALA A N 1
ATOM 1493 C CA . ALA A 1 187 ? 26.580 -8.326 -15.521 1.00 75.06 187 ALA A CA 1
ATOM 1494 C C . ALA A 1 187 ? 27.817 -9.007 -16.123 1.00 75.06 187 ALA A C 1
ATOM 1496 O O . ALA A 1 187 ? 28.825 -9.144 -15.432 1.00 75.06 187 ALA A O 1
ATOM 1497 N N . GLU A 1 188 ? 27.754 -9.416 -17.391 1.00 63.53 188 GLU A N 1
ATOM 1498 C CA . GLU A 1 188 ? 28.862 -10.128 -18.049 1.00 63.53 188 GLU A CA 1
ATOM 1499 C C . GLU A 1 188 ? 30.144 -9.283 -18.185 1.00 63.53 188 GLU A C 1
ATOM 1501 O O . GLU A 1 188 ? 31.195 -9.841 -18.457 1.00 63.53 188 GLU A O 1
ATOM 1506 N N . ASN A 1 189 ? 30.109 -7.973 -17.907 1.00 56.31 189 ASN A N 1
ATOM 1507 C CA . ASN A 1 189 ? 31.282 -7.094 -17.923 1.00 56.31 189 ASN A CA 1
ATOM 1508 C C . ASN A 1 189 ? 31.202 -6.039 -16.808 1.00 56.31 189 ASN A C 1
ATOM 1510 O O . ASN A 1 189 ? 30.673 -4.952 -17.019 1.00 56.31 189 ASN A O 1
ATOM 1514 N N . ILE A 1 190 ? 31.712 -6.347 -15.612 1.00 56.12 190 ILE A N 1
ATOM 1515 C CA . ILE A 1 190 ? 31.909 -5.339 -14.543 1.00 56.12 190 ILE A CA 1
ATOM 1516 C C . ILE A 1 190 ? 33.323 -4.715 -14.619 1.00 56.12 190 ILE A C 1
ATOM 1518 O O . ILE A 1 190 ? 33.604 -3.745 -13.929 1.00 56.12 190 ILE A O 1
ATOM 1522 N N . ASN A 1 191 ? 34.190 -5.212 -15.513 1.00 49.31 191 ASN A N 1
ATOM 1523 C CA . ASN A 1 191 ? 35.588 -4.783 -15.649 1.00 49.31 191 ASN A CA 1
ATOM 1524 C C . ASN A 1 191 ? 35.950 -4.348 -17.086 1.00 49.31 191 ASN A C 1
ATOM 1526 O O . ASN A 1 191 ? 36.885 -4.899 -17.669 1.00 49.31 191 ASN A O 1
ATOM 1530 N N . GLN A 1 192 ? 35.227 -3.387 -17.667 1.00 40.09 192 GLN A N 1
ATOM 1531 C CA . GLN A 1 192 ? 35.722 -2.605 -18.811 1.00 40.09 192 GLN A CA 1
ATOM 1532 C C . GLN A 1 192 ? 35.497 -1.119 -18.565 1.00 40.09 192 GLN A C 1
ATOM 1534 O O . GLN A 1 192 ? 34.358 -0.765 -18.188 1.00 40.09 192 GLN A O 1
#

Foldseek 3Di:
DDFAEEEADDCVFFLNVLVCVVPVNHHYDDVVVPQPLQDPVSLLVSLVVCLVGQEYEYPDDDPPLSSVVSVVSSLVSCLVVLRAHEYEYEAAPLCPDDDPDPDCRNVSRVSSLVSLLVVCVVVVVPSNYAYEYEHEYAEDGPVSCVVPPPWDHHYSNVVVVVVVVQVPDDSPDHHSYDYDYGDGPDDPPPDD

Sequence (192 aa):
MSSKILVAGNFKYGIASEIFKRWPEAHFASRSNGFDLNTEKGQDDFARLSVDFDTVIFCSTLRRFNQTLLVENTWRYWVDQAKKGRFVCLGSTADRGARPSNWMYPIEKKGLRSLCQNLNLCDLSGSGIRVSYLSIGFVKTPYTEEKHPGKNKLSTAYVVDLIEWILAQPEDLNVHSISVDPRQPPAENINQ

Secondary structure (DSSP, 8-state):
-PPPEEEES-TTSHHHHHHHHH-TT-EEESGGGT--TTSHHHHHHHHHHHTT-SEEEE----STTHHHHHHHHHHHHHHHTT--EEEEEE--GGGG---SS--SHHHHHHHHHHHHHHHHHHHHTT--EEEEEEEE--B--HHHHHHSTT---B-HHHHHHHHHHHHTS-TT----EEEE-PPPPPPS-S--